Protein 7A3H (pdb70)

Structure (mmCIF, N/CA/C/O backbone):
data_7A3H
#
_entry.id   7A3H
#
_cell.length_a   54.710
_cell.length_b   69.570
_cell.length_c   77.040
_cell.angle_alpha   90.00
_cell.angle_beta   90.00
_cell.angle_gamma   90.00
#
_symmetry.space_group_name_H-M   'P 21 21 21'
#
loop_
_entity.id
_entity.type
_entity.pdbx_description
1 polymer ENDOGLUCANASE
2 non-polymer GLYCEROL
3 non-polymer ETHANOL
4 water water
#
loop_
_atom_site.group_PDB
_atom_site.id
_atom_site.type_symbol
_atom_site.label_atom_id
_atom_site.label_alt_id
_atom_site.label_comp_id
_atom_site.label_asym_id
_atom_site.label_entity_id
_atom_site.label_seq_id
_atom_site.pdbx_PDB_ins_code
_atom_site.Cartn_x
_atom_site.Cartn_y
_atom_site.Cartn_z
_atom_site.occupancy
_atom_site.B_iso_or_equiv
_atom_site.auth_seq_id
_atom_site.auth_comp_id
_atom_site.auth_asym_id
_atom_site.auth_atom_id
_atom_site.pdbx_PDB_model_num
ATOM 1 N N . SER A 1 4 ? 72.520 44.076 7.442 1.00 24.03 4 SER A N 1
ATOM 2 C CA . SER A 1 4 ? 73.585 43.117 7.387 1.00 18.10 4 SER A CA 1
ATOM 3 C C . SER A 1 4 ? 73.470 41.889 8.264 1.00 14.96 4 SER A C 1
ATOM 4 O O . SER A 1 4 ? 73.633 40.792 7.739 1.00 15.91 4 SER A O 1
ATOM 7 N N . VAL A 1 5 ? 73.066 42.023 9.523 1.00 13.89 5 VAL A N 1
ATOM 8 C CA . VAL A 1 5 ? 72.991 40.864 10.412 1.00 13.37 5 VAL A CA 1
ATOM 9 C C . VAL A 1 5 ? 71.999 39.825 9.947 1.00 11.41 5 VAL A C 1
ATOM 10 O O . VAL A 1 5 ? 72.319 38.634 9.818 1.00 12.00 5 VAL A O 1
ATOM 14 N N . VAL A 1 6 ? 70.766 40.244 9.693 1.00 11.08 6 VAL A N 1
ATOM 15 C CA . VAL A 1 6 ? 69.716 39.319 9.284 1.00 10.29 6 VAL A CA 1
ATOM 16 C C . VAL A 1 6 ? 69.947 38.819 7.871 1.00 10.25 6 VAL A C 1
ATOM 17 O O . VAL A 1 6 ? 69.661 37.650 7.583 1.00 11.37 6 VAL A O 1
ATOM 21 N N . GLU A 1 7 ? 70.503 39.622 6.974 1.00 11.18 7 GLU A N 1
ATOM 22 C CA . GLU A 1 7 ? 70.824 39.098 5.654 1.00 12.19 7 GLU A CA 1
ATOM 23 C C . GLU A 1 7 ? 71.869 38.004 5.774 1.00 11.88 7 GLU A C 1
ATOM 24 O O . GLU A 1 7 ? 71.786 36.976 5.055 1.00 13.15 7 GLU A O 1
ATOM 33 N N . GLU A 1 8 ? 72.882 38.184 6.621 1.00 11.91 8 GLU A N 1
ATOM 34 C CA . GLU A 1 8 ? 73.949 37.207 6.765 1.00 13.03 8 GLU A CA 1
ATOM 35 C C . GLU A 1 8 ? 73.491 35.934 7.457 1.00 12.41 8 GLU A C 1
ATOM 36 O O . GLU A 1 8 ? 73.789 34.830 6.989 1.00 15.41 8 GLU A O 1
ATOM 46 N N . HIS A 1 9 ? 72.810 36.062 8.590 1.00 11.67 9 HIS A N 1
ATOM 47 C CA . HIS A 1 9 ? 72.454 34.891 9.393 1.00 11.82 9 HIS A CA 1
ATOM 48 C C . HIS A 1 9 ? 71.130 34.290 9.018 1.00 11.53 9 HIS A C 1
ATOM 49 O O . HIS A 1 9 ? 70.916 33.074 9.179 1.00 12.54 9 HIS A O 1
ATOM 56 N N . GLY A 1 10 ? 70.208 35.135 8.568 1.00 11.41 10 GLY A N 1
ATOM 57 C CA . GLY A 1 10 ? 68.934 34.687 8.064 1.00 12.44 10 GLY A CA 1
ATOM 58 C C . GLY A 1 10 ? 68.088 33.931 9.086 1.00 11.17 10 GLY A C 1
ATOM 59 O O . GLY A 1 10 ? 67.886 34.383 10.230 1.00 11.42 10 GLY A O 1
ATOM 60 N N . GLN A 1 11 ? 67.564 32.819 8.645 1.00 11.13 11 GLN A N 1
ATOM 61 C CA . GLN A 1 11 ? 66.673 32.009 9.441 1.00 10.66 11 GLN A CA 1
ATOM 62 C C . GLN A 1 11 ? 67.361 31.370 10.609 1.00 11.04 11 GLN A C 1
ATOM 63 O O . GLN A 1 11 ? 68.302 30.562 10.430 1.00 13.82 11 GLN A O 1
ATOM 69 N N . LEU A 1 12 ? 66.960 31.706 11.815 1.00 9.86 12 LEU A N 1
ATOM 70 C CA . LEU A 1 12 ? 67.543 31.113 13.020 1.00 10.25 12 LEU A CA 1
ATOM 71 C C . LEU A 1 12 ? 66.808 29.824 13.349 1.00 10.71 12 LEU A C 1
ATOM 72 O O . LEU A 1 12 ? 65.590 29.698 13.048 1.00 13.53 12 LEU A O 1
ATOM 77 N N . SER A 1 13 ? 67.513 28.899 13.984 1.00 10.18 13 SER A N 1
ATOM 78 C CA . SER A 1 13 ? 66.893 27.664 14.446 1.00 10.33 13 SER A CA 1
ATOM 79 C C . SER A 1 13 ? 67.723 27.142 15.617 1.00 9.57 13 SER A C 1
ATOM 80 O O . SER A 1 13 ? 68.768 27.660 15.959 1.00 10.05 13 SER A O 1
ATOM 83 N N . ILE A 1 14 ? 67.172 26.084 16.245 1.00 9.97 14 ILE A N 1
ATOM 84 C CA . ILE A 1 14 ? 67.874 25.384 17.318 1.00 10.22 14 ILE A CA 1
ATOM 85 C C . ILE A 1 14 ? 68.422 24.075 16.805 1.00 10.80 14 ILE A C 1
ATOM 86 O O . ILE A 1 14 ? 67.665 23.267 16.221 1.00 12.04 14 ILE A O 1
ATOM 91 N N . SER A 1 15 ? 69.715 23.832 17.006 1.00 11.22 15 SER A N 1
ATOM 92 C CA . SER A 1 15 ? 70.368 22.583 16.640 1.00 12.20 15 SER A CA 1
ATOM 93 C C . SER A 1 15 ? 71.184 22.131 17.825 1.00 12.44 15 SER A C 1
ATOM 94 O O . SER A 1 15 ? 72.069 22.836 18.338 1.00 13.59 15 SER A O 1
ATOM 97 N N . ASN A 1 16 ? 70.852 20.910 18.326 1.00 14.16 16 ASN A N 1
ATOM 98 C CA . ASN A 1 16 ? 71.566 20.376 19.478 1.00 15.41 16 ASN A CA 1
ATOM 99 C C . ASN A 1 16 ? 71.619 21.324 20.636 1.00 13.85 16 ASN A C 1
ATOM 100 O O . ASN A 1 16 ? 72.636 21.501 21.309 1.00 15.39 16 ASN A O 1
ATOM 105 N N . GLY A 1 17 ? 70.502 22.021 20.899 1.00 12.44 17 GLY A N 1
ATOM 106 C CA . GLY A 1 17 ? 70.386 22.895 22.040 1.00 11.90 17 GLY A CA 1
ATOM 107 C C . GLY A 1 17 ? 71.017 24.267 21.873 1.00 10.86 17 GLY A C 1
ATOM 108 O O . GLY A 1 17 ? 71.120 24.992 22.860 1.00 12.15 17 GLY A O 1
ATOM 109 N N . GLU A 1 18 ? 71.484 24.587 20.658 1.00 10.76 18 GLU A N 1
ATOM 110 C CA . GLU A 1 18 ? 72.210 25.831 20.379 1.00 10.67 18 GLU A CA 1
ATOM 111 C C . GLU A 1 18 ? 71.446 26.650 19.350 1.00 10.17 18 GLU A C 1
ATOM 112 O O . GLU A 1 18 ? 70.936 26.121 18.352 1.00 10.69 18 GLU A O 1
ATOM 122 N N . LEU A 1 19 ? 71.471 27.956 19.526 1.00 9.97 19 LEU A N 1
ATOM 123 C CA . LEU A 1 19 ? 70.981 28.866 18.479 1.00 9.61 19 LEU A CA 1
ATOM 124 C C . LEU A 1 19 ? 71.994 28.893 17.350 1.00 9.90 19 LEU A C 1
ATOM 125 O O . LEU A 1 19 ? 73.180 29.207 17.567 1.00 10.69 19 LEU A O 1
ATOM 130 N N . VAL A 1 20 ? 71.516 28.625 16.135 1.00 9.86 20 VAL A N 1
ATOM 131 C CA . VAL A 1 20 ? 72.335 28.607 14.942 1.00 10.24 20 VAL A CA 1
ATOM 132 C C . VAL A 1 20 ? 71.640 29.405 13.837 1.00 10.22 20 VAL A C 1
ATOM 133 O O . VAL A 1 20 ? 70.428 29.638 13.835 1.00 10.39 20 VAL A O 1
ATOM 137 N N . ASN A 1 21 ? 72.454 29.812 12.865 1.00 10.31 21 ASN A N 1
ATOM 138 C CA . ASN A 1 21 ? 71.977 30.499 11.674 1.00 10.72 21 ASN A CA 1
ATOM 139 C C . ASN A 1 21 ? 71.561 29.507 10.589 1.00 10.75 21 ASN A C 1
ATOM 140 O O . ASN A 1 21 ? 71.603 28.291 10.777 1.00 11.72 21 ASN A O 1
ATOM 145 N N . GLU A 1 22 ? 71.206 30.024 9.427 1.00 11.11 22 GLU A N 1
ATOM 146 C CA . GLU A 1 22 ? 70.655 29.202 8.354 1.00 12.37 22 GLU A CA 1
ATOM 147 C C . GLU A 1 22 ? 71.704 28.319 7.703 1.00 12.54 22 GLU A C 1
ATOM 148 O O . GLU A 1 22 ? 71.323 27.413 6.933 1.00 14.23 22 GLU A O 1
ATOM 154 N N . ARG A 1 23 ? 72.966 28.549 7.976 1.00 13.24 23 ARG A N 1
ATOM 155 C CA . ARG A 1 23 ? 74.040 27.715 7.480 1.00 15.05 23 ARG A CA 1
ATOM 156 C C . ARG A 1 23 ? 74.506 26.805 8.596 1.00 15.97 23 ARG A C 1
ATOM 157 O O . ARG A 1 23 ? 75.536 26.094 8.438 1.00 19.05 23 ARG A O 1
ATOM 165 N N . GLY A 1 24 ? 73.791 26.740 9.740 1.00 15.22 24 GLY A N 1
ATOM 166 C CA . GLY A 1 24 ? 74.129 25.851 10.811 1.00 15.63 24 GLY A CA 1
ATOM 167 C C . GLY A 1 24 ? 75.230 26.319 11.720 1.00 15.83 24 GLY A C 1
ATOM 168 O O . GLY A 1 24 ? 75.640 25.519 12.620 1.00 17.98 24 GLY A O 1
ATOM 169 N N . GLU A 1 25 ? 75.644 27.553 11.647 1.00 15.00 25 GLU A N 1
ATOM 170 C CA . GLU A 1 25 ? 76.717 28.039 12.508 1.00 15.71 25 GLU A CA 1
ATOM 171 C C . GLU A 1 25 ? 76.153 28.658 13.777 1.00 14.15 25 GLU A C 1
ATOM 172 O O . GLU A 1 25 ? 75.118 29.352 13.700 1.00 13.12 25 GLU A O 1
ATOM 182 N N . GLN A 1 26 ? 76.811 28.483 14.908 1.00 14.61 26 GLN A N 1
ATOM 183 C CA . GLN A 1 26 ? 76.324 29.138 16.141 1.00 13.08 26 GLN A CA 1
ATOM 184 C C . GLN A 1 26 ? 76.292 30.636 15.946 1.00 13.14 26 GLN A C 1
ATOM 185 O O . GLN A 1 26 ? 77.234 31.230 15.379 1.00 15.79 26 GLN A O 1
ATOM 191 N N . VAL A 1 27 ? 75.295 31.281 16.511 1.00 11.80 27 VAL A N 1
ATOM 192 C CA . VAL A 1 27 ? 75.210 32.723 16.527 1.00 12.81 27 VAL A CA 1
ATOM 193 C C . VAL A 1 27 ? 74.765 33.168 17.925 1.00 11.65 27 VAL A C 1
ATOM 194 O O . VAL A 1 27 ? 74.041 32.442 18.604 1.00 14.24 27 VAL A O 1
ATOM 201 N N . GLN A 1 28 ? 75.252 34.310 18.327 1.00 11.21 28 GLN A N 1
ATOM 202 C CA . GLN A 1 28 ? 74.944 34.894 19.615 1.00 10.33 28 GLN A CA 1
ATOM 203 C C . GLN A 1 28 ? 74.372 36.294 19.383 1.00 10.32 28 GLN A C 1
ATOM 204 O O . GLN A 1 28 ? 75.021 37.151 18.775 1.00 12.73 28 GLN A O 1
ATOM 210 N N . LEU A 1 29 ? 73.174 36.516 19.888 1.00 9.29 29 LEU A N 1
ATOM 211 C CA . LEU A 1 29 ? 72.527 37.814 19.829 1.00 9.46 29 LEU A CA 1
ATOM 212 C C . LEU A 1 29 ? 72.801 38.557 21.120 1.00 9.07 29 LEU A C 1
ATOM 213 O O . LEU A 1 29 ? 72.773 37.962 22.195 1.00 9.79 29 LEU A O 1
ATOM 218 N N . LYS A 1 30 ? 73.070 39.871 21.001 1.00 9.37 30 LYS A N 1
ATOM 219 C CA . LYS A 1 30 ? 73.251 40.734 22.156 1.00 9.33 30 LYS A CA 1
ATOM 220 C C . LYS A 1 30 ? 72.563 42.057 21.864 1.00 9.03 30 LYS A C 1
ATOM 221 O O . LYS A 1 30 ? 72.809 42.676 20.814 1.00 9.88 30 LYS A O 1
ATOM 227 N N . GLY A 1 31 ? 71.730 42.502 22.773 1.00 9.03 31 GLY A N 1
ATOM 228 C CA . GLY A 1 31 ? 71.008 43.753 22.552 1.00 9.04 31 GLY A CA 1
ATOM 229 C C . GLY A 1 31 ? 70.333 44.282 23.795 1.00 8.99 31 GLY A C 1
ATOM 230 O O . GLY A 1 31 ? 70.707 43.932 24.918 1.00 9.15 31 GLY A O 1
ATOM 231 N N . MET A 1 32 ? 69.406 45.191 23.542 1.00 9.25 32 MET A N 1
ATOM 232 C CA . MET A 1 32 ? 68.682 45.884 24.595 1.00 8.77 32 MET A CA 1
ATOM 233 C C . MET A 1 32 ? 67.219 45.507 24.576 1.00 8.38 32 MET A C 1
ATOM 234 O O . MET A 1 32 ? 66.614 45.319 23.515 1.00 8.78 32 MET A O 1
ATOM 239 N N . SER A 1 33 ? 66.636 45.504 25.780 1.00 8.55 33 SER A N 1
ATOM 240 C CA . SER A 1 33 ? 65.200 45.527 25.973 1.00 8.36 33 SER A CA 1
ATOM 241 C C . SER A 1 33 ? 64.722 46.949 26.246 1.00 8.38 33 SER A C 1
ATOM 242 O O . SER A 1 33 ? 65.375 47.685 26.989 1.00 9.09 33 SER A O 1
ATOM 245 N N . SER A 1 34 ? 63.570 47.271 25.691 1.00 8.30 34 SER A N 1
ATOM 246 C CA . SER A 1 34 ? 62.838 48.425 26.184 1.00 8.60 34 SER A CA 1
ATOM 247 C C . SER A 1 34 ? 62.456 48.145 27.647 1.00 8.67 34 SER A C 1
ATOM 248 O O . SER A 1 34 ? 62.468 47.023 28.140 1.00 8.99 34 SER A O 1
ATOM 251 N N . HIS A 1 35 ? 62.074 49.238 28.351 1.00 9.29 35 HIS A N 1
ATOM 252 C CA . HIS A 1 35 ? 61.275 49.092 29.570 1.00 9.14 35 HIS A CA 1
ATOM 253 C C . HIS A 1 35 ? 59.834 48.945 29.130 1.00 9.14 35 HIS A C 1
ATOM 254 O O . HIS A 1 35 ? 59.543 48.671 27.952 1.00 9.74 35 HIS A O 1
ATOM 261 N N . GLY A 1 36 ? 58.861 49.092 30.016 1.00 9.52 36 GLY A N 1
ATOM 262 C CA . GLY A 1 36 ? 57.480 48.870 29.590 1.00 9.75 36 GLY A CA 1
ATOM 263 C C . GLY A 1 36 ? 57.055 49.889 28.545 1.00 9.81 36 GLY A C 1
ATOM 264 O O . GLY A 1 36 ? 57.203 51.096 28.706 1.00 10.73 36 GLY A O 1
ATOM 265 N N . LEU A 1 37 ? 56.460 49.394 27.457 1.00 10.21 37 LEU A N 1
ATOM 266 C CA . LEU A 1 37 ? 56.067 50.235 26.340 1.00 10.88 37 LEU A CA 1
ATOM 267 C C . LEU A 1 37 ? 54.972 51.202 26.728 1.00 11.69 37 LEU A C 1
ATOM 268 O O . LEU A 1 37 ? 54.801 52.225 26.020 1.00 13.16 37 LEU A O 1
ATOM 273 N N . GLN A 1 38 ? 54.227 50.937 27.794 1.00 11.59 38 GLN A N 1
ATOM 274 C CA . GLN A 1 38 ? 53.178 51.831 28.248 1.00 12.62 38 GLN A CA 1
ATOM 275 C C . GLN A 1 38 ? 53.757 53.012 28.997 1.00 12.95 38 GLN A C 1
ATOM 276 O O . GLN A 1 38 ? 52.983 53.994 29.272 1.00 15.52 38 GLN A O 1
ATOM 282 N N . TRP A 1 39 ? 54.993 52.982 29.426 1.00 11.87 39 TRP A N 1
ATOM 283 C CA . TRP A 1 39 ? 55.647 54.033 30.191 1.00 12.25 39 TRP A CA 1
ATOM 284 C C . TRP A 1 39 ? 56.749 54.740 29.435 1.00 11.62 39 TRP A C 1
ATOM 285 O O . TRP A 1 39 ? 56.931 55.956 29.617 1.00 13.60 39 TRP A O 1
ATOM 296 N N . TYR A 1 40 ? 57.575 54.008 28.687 1.00 10.99 40 TYR A N 1
ATOM 297 C CA . TYR A 1 40 ? 58.814 54.488 28.121 1.00 10.91 40 TYR A CA 1
ATOM 298 C C . TYR A 1 40 ? 58.899 54.160 26.631 1.00 10.64 40 TYR A C 1
ATOM 299 O O . TYR A 1 40 ? 59.995 53.934 26.075 1.00 11.17 40 TYR A O 1
ATOM 308 N N . GLY A 1 41 ? 57.749 54.193 25.962 1.00 11.07 41 GLY A N 1
ATOM 309 C CA . GLY A 1 41 ? 57.701 53.879 24.537 1.00 11.65 41 GLY A CA 1
ATOM 310 C C . GLY A 1 41 ? 58.386 54.896 23.634 1.00 11.13 41 GLY A C 1
ATOM 311 O O . GLY A 1 41 ? 58.721 54.585 22.494 1.00 11.27 41 GLY A O 1
ATOM 312 N N . GLN A 1 42 ? 58.620 56.115 24.168 1.00 11.01 42 GLN A N 1
ATOM 313 C CA . GLN A 1 42 ? 59.294 57.111 23.344 1.00 10.87 42 GLN A CA 1
ATOM 314 C C . GLN A 1 42 ? 60.716 56.724 22.979 1.00 10.49 42 GLN A C 1
ATOM 315 O O . GLN A 1 42 ? 61.262 57.238 22.001 1.00 11.24 42 GLN A O 1
ATOM 321 N N . PHE A 1 43 ? 61.344 55.807 23.747 1.00 9.88 43 PHE A N 1
ATOM 322 C CA . PHE A 1 43 ? 62.694 55.356 23.441 1.00 10.67 43 PHE A CA 1
ATOM 323 C C . PHE A 1 43 ? 62.723 54.261 22.385 1.00 10.01 43 PHE A C 1
ATOM 324 O O . PHE A 1 43 ? 63.819 53.812 22.026 1.00 11.50 43 PHE A O 1
ATOM 332 N N . VAL A 1 44 ? 61.573 53.837 21.892 1.00 9.95 44 VAL A N 1
ATOM 333 C CA . VAL A 1 44 ? 61.489 52.746 20.929 1.00 9.74 44 VAL A CA 1
ATOM 334 C C . VAL A 1 44 ? 61.031 53.331 19.592 1.00 9.32 44 VAL A C 1
ATOM 335 O O . VAL A 1 44 ? 59.867 53.668 19.396 1.00 10.99 44 VAL A O 1
ATOM 339 N N . ASN A 1 45 ? 61.987 53.495 18.678 1.00 9.27 45 ASN A N 1
ATOM 340 C CA . ASN A 1 45 ? 61.718 54.092 17.364 1.00 9.44 45 ASN A CA 1
ATOM 341 C C . ASN A 1 45 ? 62.867 53.737 16.450 1.00 9.04 45 ASN A C 1
ATOM 342 O O . ASN A 1 45 ? 63.948 53.335 16.913 1.00 9.63 45 ASN A O 1
ATOM 347 N N . TYR A 1 46 ? 62.659 53.905 15.140 1.00 9.27 46 TYR A N 1
ATOM 348 C CA . TYR A 1 46 ? 63.697 53.603 14.191 1.00 9.14 46 TYR A CA 1
ATOM 349 C C . TYR A 1 46 ? 65.005 54.317 14.510 1.00 8.94 46 TYR A C 1
ATOM 350 O O . TYR A 1 46 ? 66.084 53.704 14.436 1.00 9.50 46 TYR A O 1
ATOM 359 N N . GLU A 1 47 ? 64.956 55.617 14.824 1.00 9.53 47 GLU A N 1
ATOM 360 C CA . GLU A 1 47 ? 66.225 56.344 15.016 1.00 9.90 47 GLU A CA 1
ATOM 361 C C . GLU A 1 47 ? 66.994 55.854 16.232 1.00 9.98 47 GLU A C 1
ATOM 362 O O . GLU A 1 47 ? 68.232 55.695 16.149 1.00 10.48 47 GLU A O 1
ATOM 372 N N . SER A 1 48 ? 66.333 55.608 17.341 1.00 9.71 48 SER A N 1
ATOM 373 C CA . SER A 1 48 ? 67.064 55.124 18.517 1.00 9.53 48 SER A CA 1
ATOM 374 C C . SER A 1 48 ? 67.578 53.706 18.267 1.00 9.36 48 SER A C 1
ATOM 375 O O . SER A 1 48 ? 68.700 53.373 18.713 1.00 9.95 48 SER A O 1
ATOM 378 N N . MET A 1 49 ? 66.800 52.870 17.594 1.00 8.97 49 MET A N 1
ATOM 379 C CA . MET A 1 49 ? 67.243 51.504 17.295 1.00 9.08 49 MET A CA 1
ATOM 380 C C . MET A 1 49 ? 68.416 51.514 16.343 1.00 8.99 49 MET A C 1
ATOM 381 O O . MET A 1 49 ? 69.346 50.699 16.468 1.00 9.57 49 MET A O 1
ATOM 390 N N . LYS A 1 50 ? 68.397 52.450 15.370 1.00 9.33 50 LYS A N 1
ATOM 391 C CA . LYS A 1 50 ? 69.520 52.583 14.443 1.00 9.62 50 LYS A CA 1
ATOM 392 C C . LYS A 1 50 ? 70.793 53.017 15.179 1.00 9.93 50 LYS A C 1
ATOM 393 O O . LYS A 1 50 ? 71.886 52.509 14.913 1.00 10.54 50 LYS A O 1
ATOM 399 N N . TRP A 1 51 ? 70.644 53.953 16.130 1.00 9.83 51 TRP A N 1
ATOM 400 C CA . TRP A 1 51 ? 71.778 54.376 16.937 1.00 10.24 51 TRP A CA 1
ATOM 401 C C . TRP A 1 51 ? 72.306 53.216 17.755 1.00 9.86 51 TRP A C 1
ATOM 402 O O . TRP A 1 51 ? 73.529 52.994 17.852 1.00 10.60 51 TRP A O 1
ATOM 413 N N . LEU A 1 52 ? 71.419 52.428 18.392 1.00 9.45 52 LEU A N 1
ATOM 414 C CA . LEU A 1 52 ? 71.899 51.249 19.118 1.00 9.58 52 LEU A CA 1
ATOM 415 C C . LEU A 1 52 ? 72.624 50.289 18.178 1.00 9.34 52 LEU A C 1
ATOM 416 O O . LEU A 1 52 ? 73.657 49.708 18.554 1.00 10.05 52 LEU A O 1
ATOM 421 N N . ARG A 1 53 ? 72.090 50.062 16.985 1.00 9.55 53 ARG A N 1
ATOM 422 C CA . ARG A 1 53 ? 72.787 49.164 16.041 1.00 9.70 53 ARG A CA 1
ATOM 423 C C . ARG A 1 53 ? 74.161 49.685 15.684 1.00 10.37 53 ARG A C 1
ATOM 424 O O . ARG A 1 53 ? 75.156 48.943 15.701 1.00 11.75 53 ARG A O 1
ATOM 432 N N . ASP A 1 54 ? 74.228 50.965 15.324 1.00 10.74 54 ASP A N 1
ATOM 433 C CA . ASP A 1 54 ? 75.446 51.531 14.767 1.00 11.70 54 ASP A CA 1
ATOM 434 C C . ASP A 1 54 ? 76.485 51.916 15.809 1.00 11.52 54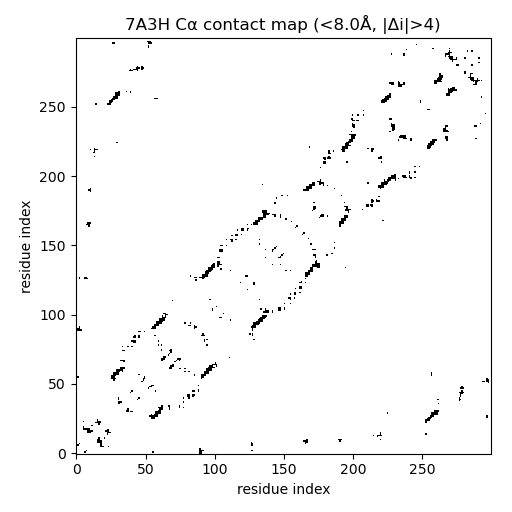 ASP A C 1
ATOM 435 O O . ASP A 1 54 ? 77.695 51.667 15.570 1.00 14.57 54 ASP A O 1
ATOM 440 N N . ASP A 1 55 ? 76.082 52.444 16.930 1.00 11.19 55 ASP A N 1
ATOM 441 C CA . ASP A 1 55 ? 77.012 52.901 17.964 1.00 11.35 55 ASP A CA 1
ATOM 442 C C . ASP A 1 55 ? 77.250 51.828 19.010 1.00 11.43 55 ASP A C 1
ATOM 443 O O . ASP A 1 55 ? 78.393 51.724 19.525 1.00 13.33 55 ASP A O 1
ATOM 448 N N . TRP A 1 56 ? 76.250 51.044 19.416 1.00 10.80 56 TRP A N 1
ATOM 449 C CA . TRP A 1 56 ? 76.460 50.008 20.411 1.00 10.96 56 TRP A CA 1
ATOM 450 C C . TRP A 1 56 ? 76.791 48.655 19.774 1.00 11.56 56 TRP A C 1
ATOM 451 O O . TRP A 1 56 ? 77.435 47.813 20.434 1.00 13.16 56 TRP A O 1
ATOM 462 N N . GLY A 1 57 ? 76.360 48.410 18.550 1.00 10.64 57 GLY A N 1
ATOM 463 C CA . GLY A 1 57 ? 76.549 47.106 17.914 1.00 11.08 57 GLY A CA 1
ATOM 464 C C . GLY A 1 57 ? 75.428 46.123 18.216 1.00 10.01 57 GLY A C 1
ATOM 465 O O . GLY A 1 57 ? 75.648 44.906 18.021 1.00 10.58 57 GLY A O 1
ATOM 466 N N . ILE A 1 58 ? 74.245 46.544 18.638 1.00 9.59 58 ILE A N 1
ATOM 467 C CA . ILE A 1 58 ? 73.201 45.572 18.924 1.00 9.39 58 ILE A CA 1
ATOM 468 C C . ILE A 1 58 ? 72.849 44.798 17.647 1.00 9.16 58 ILE A C 1
ATOM 469 O O . ILE A 1 58 ? 72.853 45.340 16.544 1.00 9.94 58 ILE A O 1
ATOM 474 N N . ASN A 1 59 ? 72.412 43.546 17.850 1.00 8.92 59 ASN A N 1
ATOM 475 C CA . ASN A 1 59 ? 71.878 42.731 16.752 1.00 9.12 59 ASN A CA 1
ATOM 476 C C . ASN A 1 59 ? 70.500 42.149 17.079 1.00 8.62 59 ASN A C 1
ATOM 477 O O . ASN A 1 59 ? 69.958 41.402 16.290 1.00 9.25 59 ASN A O 1
ATOM 482 N N . VAL A 1 60 ? 69.913 42.585 18.203 1.00 8.74 60 VAL A N 1
ATOM 483 C CA . VAL A 1 60 ? 68.571 42.202 18.587 1.00 8.64 60 VAL A CA 1
ATOM 484 C C . VAL A 1 60 ? 68.017 43.344 19.459 1.00 8.32 60 VAL A C 1
ATOM 485 O O . VAL A 1 60 ? 68.760 43.977 20.222 1.00 8.92 60 VAL A O 1
ATOM 489 N N . PHE A 1 61 ? 66.705 43.550 19.358 1.00 8.43 61 PHE A N 1
ATOM 490 C CA . PHE A 1 61 ? 65.994 44.496 20.210 1.00 8.19 61 PHE A CA 1
ATOM 491 C C . PHE A 1 61 ? 64.757 43.826 20.754 1.00 8.03 61 PHE A C 1
ATOM 492 O O . PHE A 1 61 ? 64.040 43.157 19.998 1.00 8.81 61 PHE A O 1
ATOM 500 N N . ARG A 1 62 ? 64.495 43.990 22.051 1.00 8.08 62 ARG A N 1
ATOM 501 C CA . ARG A 1 62 ? 63.347 43.369 22.702 1.00 7.92 62 ARG A CA 1
ATOM 502 C C . ARG A 1 62 ? 62.299 44.417 23.074 1.00 7.82 62 ARG A C 1
ATOM 503 O O . ARG A 1 62 ? 62.588 45.386 23.769 1.00 8.61 62 ARG A O 1
ATOM 511 N N . ALA A 1 63 ? 61.084 44.199 22.573 1.00 8.17 63 ALA A N 1
ATOM 512 C CA . ALA A 1 63 ? 59.932 45.079 22.819 1.00 8.60 63 ALA A CA 1
ATOM 513 C C . ALA A 1 63 ? 59.116 44.508 23.954 1.00 8.47 63 ALA A C 1
ATOM 514 O O . ALA A 1 63 ? 58.398 43.514 23.782 1.00 8.92 63 ALA A O 1
ATOM 516 N N . ALA A 1 64 ? 59.246 45.135 25.136 1.00 8.76 64 ALA A N 1
ATOM 517 C CA . ALA A 1 64 ? 58.631 44.604 26.391 1.00 8.71 64 ALA A CA 1
ATOM 518 C C . ALA A 1 64 ? 57.214 45.156 26.556 1.00 8.76 64 ALA A C 1
ATOM 519 O O . ALA A 1 64 ? 56.988 46.240 27.119 1.00 9.79 64 ALA A O 1
ATOM 521 N N . MET A 1 65 ? 56.248 44.404 26.018 1.00 8.71 65 MET A N 1
ATOM 522 C CA . MET A 1 65 ? 54.844 44.817 26.063 1.00 8.99 65 MET A CA 1
ATOM 523 C C . MET A 1 65 ? 54.217 44.236 27.317 1.00 9.22 65 MET A C 1
ATOM 524 O O . MET A 1 65 ? 53.696 43.119 27.327 1.00 9.06 65 MET A O 1
ATOM 529 N N . TYR A 1 66 ? 54.265 44.981 28.429 1.00 9.55 66 TYR A N 1
ATOM 530 C CA . TYR A 1 66 ? 53.537 44.576 29.616 1.00 9.74 66 TYR A CA 1
ATOM 531 C C . TYR A 1 66 ? 52.105 44.282 29.226 1.00 9.98 66 TYR A C 1
ATOM 532 O O . TYR A 1 66 ? 51.477 45.015 28.443 1.00 10.46 66 TYR A O 1
ATOM 541 N N . THR A 1 67 ? 51.542 43.263 29.857 1.00 9.82 67 THR A N 1
ATOM 542 C CA . THR A 1 67 ? 50.148 42.914 29.783 1.00 10.40 67 THR A CA 1
ATOM 543 C C . THR A 1 67 ? 49.345 43.654 30.845 1.00 10.97 67 THR A C 1
ATOM 544 O O . THR A 1 67 ? 48.345 44.276 30.494 1.00 12.55 67 THR A O 1
ATOM 548 N N . SER A 1 68 ? 49.785 43.595 32.091 1.00 11.68 68 SER A N 1
ATOM 549 C CA . SER A 1 68 ? 49.136 44.311 33.175 1.00 12.55 68 SER A CA 1
ATOM 550 C C . SER A 1 68 ? 49.930 45.604 33.436 1.00 12.13 68 SER A C 1
ATOM 551 O O . SER A 1 68 ? 50.634 46.105 32.573 1.00 12.47 68 SER A O 1
ATOM 554 N N . SER A 1 69 ? 49.736 46.191 34.614 1.00 13.70 69 SER A N 1
ATOM 555 C CA . SER A 1 69 ? 50.456 47.426 34.978 1.00 13.53 69 SER A CA 1
ATOM 556 C C . SER A 1 69 ? 50.188 48.554 33.983 1.00 13.11 69 SER A C 1
ATOM 557 O O . SER A 1 69 ? 51.086 49.321 33.659 1.00 14.17 69 SER A O 1
ATOM 560 N N . GLY A 1 70 ? 48.981 48.640 33.463 1.00 14.08 70 GLY A N 1
ATOM 561 C CA . GLY A 1 70 ? 48.632 49.671 32.495 1.00 15.58 70 GLY A CA 1
ATOM 562 C C . GLY A 1 70 ? 49.011 49.351 31.064 1.00 14.31 70 GLY A C 1
ATOM 563 O O . GLY A 1 70 ? 48.926 50.202 30.173 1.00 14.57 70 GLY A O 1
ATOM 564 N N . GLY A 1 71 ? 49.467 48.110 30.857 1.00 13.13 71 GLY A N 1
ATOM 565 C CA . GLY A 1 71 ? 49.852 47.607 29.540 1.00 12.49 71 GLY A CA 1
ATOM 566 C C . GLY A 1 71 ? 48.706 47.159 28.672 1.00 12.05 71 GLY A C 1
ATOM 567 O O . GLY A 1 71 ? 47.580 47.719 28.741 1.00 12.91 71 GLY A O 1
ATOM 568 N N . TYR A 1 72 ? 48.942 46.165 27.833 1.00 11.37 72 TYR A N 1
ATOM 569 C CA . TYR A 1 72 ? 48.079 45.779 26.767 1.00 11.09 72 TYR A CA 1
ATOM 570 C C . TYR A 1 72 ? 46.666 45.437 27.187 1.00 11.69 72 TYR A C 1
ATOM 571 O O . TYR A 1 72 ? 45.705 45.738 26.444 1.00 12.59 72 TYR A O 1
ATOM 580 N N . ILE A 1 73 ? 46.470 44.718 28.299 1.00 11.91 73 ILE A N 1
ATOM 581 C CA . ILE A 1 73 ? 45.101 44.354 28.688 1.00 13.58 73 ILE A CA 1
ATOM 582 C C . ILE A 1 73 ? 44.277 45.611 29.030 1.00 15.59 73 ILE A C 1
ATOM 583 O O . ILE A 1 73 ? 43.095 45.649 28.621 1.00 17.93 73 ILE A O 1
ATOM 588 N N . ASP A 1 74 ? 44.870 46.595 29.649 1.00 16.22 74 ASP A N 1
ATOM 589 C CA . ASP A 1 74 ? 44.182 47.826 30.007 1.00 17.71 74 ASP A CA 1
ATOM 590 C C . ASP A 1 74 ? 44.068 48.751 28.848 1.00 16.69 74 ASP A C 1
ATOM 591 O O . ASP A 1 74 ? 43.075 49.518 28.783 1.00 20.42 74 ASP A O 1
ATOM 596 N N . ASP A 1 75 ? 45.061 48.797 27.966 1.00 15.14 75 ASP A N 1
ATOM 597 C CA . ASP A 1 75 ? 45.070 49.733 26.847 1.00 14.94 75 ASP A CA 1
ATOM 598 C C . ASP A 1 75 ? 45.862 49.027 25.761 1.00 14.33 75 ASP A C 1
ATOM 599 O O . ASP A 1 75 ? 47.096 49.045 25.726 1.00 14.26 75 ASP A O 1
ATOM 604 N N . PRO A 1 76 ? 45.146 48.434 24.817 1.00 14.56 76 PRO A N 1
ATOM 605 C CA . PRO A 1 76 ? 45.786 47.612 23.800 1.00 15.76 76 PRO A CA 1
ATOM 606 C C . PRO A 1 76 ? 46.519 48.377 22.742 1.00 15.37 76 PRO A C 1
ATOM 607 O O . PRO A 1 76 ? 47.192 47.762 21.880 1.00 15.57 76 PRO A O 1
ATOM 611 N N . SER A 1 77 ? 46.434 49.735 22.772 1.00 16.09 77 SER A N 1
ATOM 612 C CA . SER A 1 77 ? 47.130 50.531 21.777 1.00 17.55 77 SER A CA 1
ATOM 613 C C . SER A 1 77 ? 48.626 50.292 21.763 1.00 15.96 77 SER A C 1
ATOM 614 O O . SER A 1 77 ? 49.282 50.497 20.730 1.00 16.27 77 SER A O 1
ATOM 617 N N . VAL A 1 78 ? 49.180 49.797 22.867 1.00 14.76 78 VAL A N 1
ATOM 618 C CA . VAL A 1 78 ? 50.590 49.524 22.916 1.00 14.26 78 VAL A CA 1
ATOM 619 C C . VAL A 1 78 ? 51.048 48.458 21.916 1.00 12.25 78 VAL A C 1
ATOM 620 O O . VAL A 1 78 ? 52.228 48.395 21.539 1.00 12.77 78 VAL A O 1
ATOM 624 N N . LYS A 1 79 ? 50.127 47.606 21.425 1.00 11.01 79 LYS A N 1
ATOM 625 C CA . LYS A 1 79 ? 50.526 46.670 20.376 1.00 10.48 79 LYS A CA 1
ATOM 626 C C . LYS A 1 79 ? 51.073 47.384 19.142 1.00 10.15 79 LYS A C 1
ATOM 627 O O . LYS A 1 79 ? 51.898 46.823 18.414 1.00 10.35 79 LYS A O 1
ATOM 633 N N . GLU A 1 80 ? 50.584 48.617 18.879 1.00 10.32 80 GLU A N 1
ATOM 634 C CA . GLU A 1 80 ? 51.094 49.328 17.698 1.00 10.52 80 GLU A CA 1
ATOM 635 C C . GLU A 1 80 ? 52.521 49.761 17.873 1.00 9.55 80 GLU A C 1
ATOM 636 O O . GLU A 1 80 ? 53.266 49.884 16.882 1.00 9.78 80 GLU A O 1
ATOM 642 N N . LYS A 1 81 ? 52.971 49.988 19.127 1.00 10.32 81 LYS A N 1
ATOM 643 C CA . LYS A 1 81 ? 54.376 50.273 19.373 1.00 9.86 81 LYS A CA 1
ATOM 644 C C . LYS A 1 81 ? 55.215 49.030 19.152 1.00 9.24 81 LYS A C 1
ATOM 645 O O . LYS A 1 81 ? 56.339 49.123 18.645 1.00 10.01 81 LYS A O 1
ATOM 651 N N . VAL A 1 82 ? 54.701 47.837 19.505 1.00 9.30 82 VAL A N 1
ATOM 652 C CA . VAL A 1 82 ? 55.414 46.596 19.159 1.00 9.18 82 VAL A CA 1
ATOM 653 C C . VAL A 1 82 ? 55.593 46.531 17.638 1.00 8.79 82 VAL A C 1
ATOM 654 O O . VAL A 1 82 ? 56.661 46.211 17.140 1.00 8.94 82 VAL A O 1
ATOM 658 N N . LYS A 1 83 ? 54.521 46.802 16.888 1.00 9.14 83 LYS A N 1
ATOM 659 C CA . LYS A 1 83 ? 54.606 46.773 15.415 1.00 8.90 83 LYS A CA 1
ATOM 660 C C . LYS A 1 83 ? 55.680 47.753 14.935 1.00 8.78 83 LYS A C 1
ATOM 661 O O . LYS A 1 83 ? 56.460 47.438 14.027 1.00 9.11 83 LYS A O 1
ATOM 667 N N . GLU A 1 84 ? 55.692 48.977 15.501 1.00 8.86 84 GLU A N 1
ATOM 668 C CA . GLU A 1 84 ? 56.725 49.936 15.110 1.00 8.92 84 GLU A CA 1
ATOM 669 C C . GLU A 1 84 ? 58.128 49.368 15.322 1.00 8.43 84 GLU A C 1
ATOM 670 O O . GLU A 1 84 ? 59.035 49.516 14.486 1.00 8.93 84 GLU A O 1
ATOM 676 N N . ALA A 1 85 ? 58.350 48.721 16.478 1.00 8.46 85 ALA A N 1
ATOM 677 C CA . ALA A 1 85 ? 59.644 48.137 16.780 1.00 8.70 85 ALA A CA 1
ATOM 678 C C . ALA A 1 85 ? 59.996 47.018 15.823 1.00 8.23 85 ALA A C 1
ATOM 679 O O . ALA A 1 85 ? 61.149 46.926 15.361 1.00 8.63 85 ALA A O 1
ATOM 681 N N . VAL A 1 86 ? 59.054 46.146 15.505 1.00 8.50 86 VAL A N 1
ATOM 682 C CA . VAL A 1 86 ? 59.318 45.045 14.577 1.00 8.51 86 VAL A CA 1
ATOM 683 C C . VAL A 1 86 ? 59.692 45.590 13.200 1.00 8.41 86 VAL A C 1
ATOM 684 O O . VAL A 1 86 ? 60.624 45.139 12.562 1.00 9.10 86 VAL A O 1
ATOM 688 N N . GLU A 1 87 ? 58.910 46.570 12.750 1.00 8.98 87 GLU A N 1
ATOM 689 C CA . GLU A 1 87 ? 59.180 47.171 11.434 1.00 9.16 87 GLU A CA 1
ATOM 690 C C . GLU A 1 87 ? 60.514 47.859 11.387 1.00 8.81 87 GLU A C 1
ATOM 691 O O . GLU A 1 87 ? 61.267 47.755 10.384 1.00 9.43 87 GLU A O 1
ATOM 697 N N . ALA A 1 88 ? 60.906 48.538 12.477 1.00 8.71 88 ALA A N 1
ATOM 698 C CA . ALA A 1 88 ? 62.243 49.128 12.558 1.00 8.88 88 ALA A CA 1
ATOM 699 C C . ALA A 1 88 ? 63.325 48.063 12.486 1.00 8.41 88 ALA A C 1
ATOM 700 O O . ALA A 1 88 ? 64.325 48.238 11.781 1.00 9.10 88 ALA A O 1
ATOM 702 N N . ALA A 1 89 ? 63.146 46.952 13.197 1.00 8.39 89 ALA A N 1
ATOM 703 C CA . ALA A 1 89 ? 64.146 45.883 13.167 1.00 8.51 89 ALA A CA 1
ATOM 704 C C . ALA A 1 89 ? 64.270 45.315 11.762 1.00 8.58 89 ALA A C 1
ATOM 705 O O . ALA A 1 89 ? 65.376 45.022 11.283 1.00 9.08 89 ALA A O 1
ATOM 707 N N . ILE A 1 90 ? 63.152 45.147 11.067 1.00 8.97 90 ILE A N 1
ATOM 708 C CA . ILE A 1 90 ? 63.178 44.679 9.673 1.00 9.23 90 ILE A CA 1
ATOM 709 C C . ILE A 1 90 ? 63.970 45.674 8.825 1.00 9.49 90 ILE A C 1
ATOM 710 O O . ILE A 1 90 ? 64.852 45.298 8.027 1.00 9.85 90 ILE A O 1
ATOM 715 N N . ASP A 1 91 ? 63.667 46.963 8.950 1.00 9.28 91 ASP A N 1
ATOM 716 C CA . ASP A 1 91 ? 64.361 47.984 8.156 1.00 9.66 91 ASP A CA 1
ATOM 717 C C . ASP A 1 91 ? 65.832 48.091 8.491 1.00 10.10 91 ASP A C 1
ATOM 718 O O . ASP A 1 91 ? 66.629 48.403 7.597 1.00 13.16 91 ASP A O 1
ATOM 723 N N . LEU A 1 92 ? 66.218 47.789 9.730 1.00 9.30 92 LEU A N 1
ATOM 724 C CA . LEU A 1 92 ? 67.590 47.872 10.188 1.00 9.57 92 LEU A CA 1
ATOM 725 C C . LEU A 1 92 ? 68.353 46.558 10.031 1.00 9.40 92 LEU A C 1
ATOM 726 O O . LEU A 1 92 ? 69.537 46.490 10.351 1.00 10.42 92 LEU A O 1
ATOM 731 N N . ASP A 1 93 ? 67.652 45.499 9.632 1.00 9.46 93 ASP A N 1
ATOM 732 C CA . ASP A 1 93 ? 68.265 44.194 9.427 1.00 9.74 93 ASP A CA 1
ATOM 733 C C . ASP A 1 93 ? 68.814 43.617 10.740 1.00 9.70 93 ASP A C 1
ATOM 734 O O . ASP A 1 93 ? 69.881 42.993 10.720 1.00 11.35 93 ASP A O 1
ATOM 739 N N . ILE A 1 94 ? 68.049 43.748 11.817 1.00 8.77 94 ILE A N 1
ATOM 740 C CA . ILE A 1 94 ? 68.378 43.119 13.094 1.00 9.14 94 ILE A CA 1
ATOM 741 C C . ILE A 1 94 ? 67.205 42.257 13.542 1.00 8.30 94 ILE A C 1
ATOM 742 O O . ILE A 1 94 ? 66.089 42.351 13.023 1.00 8.74 94 ILE A O 1
ATOM 747 N N . TYR A 1 95 ? 67.458 41.394 14.539 1.00 8.41 95 TYR A N 1
ATOM 748 C CA . TYR A 1 95 ? 66.401 40.569 15.097 1.00 8.25 95 TYR A CA 1
ATOM 749 C C . TYR A 1 95 ? 65.576 41.358 16.105 1.00 8.04 95 TYR A C 1
ATOM 750 O O . TYR A 1 95 ? 66.025 42.371 16.663 1.00 8.51 95 TYR A O 1
ATOM 759 N N . VAL A 1 96 ? 64.366 40.850 16.388 1.00 8.19 96 VAL A N 1
ATOM 760 C CA . VAL A 1 96 ? 63.440 41.526 17.293 1.00 8.04 96 VAL A CA 1
ATOM 761 C C . VAL A 1 96 ? 62.691 40.506 18.097 1.00 7.85 96 VAL A C 1
ATOM 762 O O . VAL A 1 96 ? 62.173 39.525 17.546 1.00 8.73 96 VAL A O 1
ATOM 766 N N . ILE A 1 97 ? 62.602 40.752 19.403 1.00 7.58 97 ILE A N 1
ATOM 767 C CA . ILE A 1 97 ? 61.817 39.902 20.308 1.00 7.73 97 ILE A CA 1
ATOM 768 C C . ILE A 1 97 ? 60.489 40.612 20.645 1.00 7.79 97 ILE A C 1
ATOM 769 O O . ILE A 1 97 ? 60.500 41.735 21.150 1.00 8.52 97 ILE A O 1
ATOM 774 N N . ILE A 1 98 ? 59.395 39.917 20.368 1.00 7.81 98 ILE A N 1
ATOM 775 C CA . ILE A 1 98 ? 58.051 40.356 20.739 1.00 7.97 98 ILE A CA 1
ATOM 776 C C . ILE A 1 98 ? 57.734 39.735 22.110 1.00 7.78 98 ILE A C 1
ATOM 777 O O . ILE A 1 98 ? 57.510 38.528 22.169 1.00 8.41 98 ILE A O 1
ATOM 782 N N . ASP A 1 99 ? 57.768 40.533 23.158 1.00 8.01 99 ASP A N 1
ATOM 783 C CA . ASP A 1 99 ? 57.671 40.020 24.541 1.00 8.19 99 ASP A CA 1
ATOM 784 C C . ASP A 1 99 ? 56.326 40.342 25.153 1.00 8.07 99 ASP A C 1
ATOM 785 O O . ASP A 1 99 ? 55.966 41.509 25.421 1.00 8.56 99 ASP A O 1
ATOM 790 N N . TRP A 1 100 ? 55.527 39.280 25.358 1.00 7.95 100 TRP A N 1
ATOM 791 C CA . TRP A 1 100 ? 54.268 39.299 26.100 1.00 8.04 100 TRP A CA 1
ATOM 792 C C . TRP A 1 100 ? 54.692 39.318 27.599 1.00 8.27 100 TRP A C 1
ATOM 793 O O . TRP A 1 100 ? 55.000 38.296 28.210 1.00 8.45 100 TRP A O 1
ATOM 804 N N . HIS A 1 101 ? 54.731 40.550 28.125 1.00 8.23 101 HIS A N 1
ATOM 805 C CA . HIS A 1 101 ? 55.501 40.807 29.329 1.00 8.51 101 HIS A CA 1
ATOM 806 C C . HIS A 1 101 ? 54.656 40.703 30.579 1.00 8.68 101 HIS A C 1
ATOM 807 O O . HIS A 1 101 ? 54.290 41.687 31.237 1.00 9.45 101 HIS A O 1
ATOM 814 N N . ILE A 1 102 ? 54.359 39.442 30.950 1.00 8.94 102 ILE A N 1
ATOM 815 C CA . ILE A 1 102 ? 53.648 39.147 32.181 1.00 9.00 102 ILE A CA 1
ATOM 816 C C . ILE A 1 102 ? 54.589 39.401 33.366 1.00 9.19 102 ILE A C 1
ATOM 817 O O . ILE A 1 102 ? 55.806 39.212 33.266 1.00 9.57 102 ILE A O 1
ATOM 822 N N . LEU A 1 103 ? 53.980 39.779 34.501 1.00 9.74 103 LEU A N 1
ATOM 823 C CA . LEU A 1 103 ? 54.765 40.011 35.720 1.00 10.01 103 LEU A CA 1
ATOM 824 C C . LEU A 1 103 ? 53.837 39.920 36.905 1.00 10.43 103 LEU A C 1
ATOM 825 O O . LEU A 1 103 ? 53.724 38.878 37.577 1.00 11.36 103 LEU A O 1
ATOM 830 N N . SER A 1 104 ? 53.078 41.001 37.193 1.00 11.01 104 SER A N 1
ATOM 831 C CA . SER A 1 104 ? 52.128 40.959 38.311 1.00 12.19 104 SER A CA 1
ATOM 832 C C . SER A 1 104 ? 51.016 39.964 38.054 1.00 11.65 104 SER A C 1
ATOM 833 O O . SER A 1 104 ? 50.470 39.334 38.987 1.00 12.90 104 SER A O 1
ATOM 838 N N . ASP A 1 105 ? 50.640 39.801 36.785 1.00 11.57 105 ASP A N 1
ATOM 839 C CA . ASP A 1 105 ? 49.765 38.752 36.301 1.00 11.10 105 ASP A CA 1
ATOM 840 C C . ASP A 1 105 ? 50.655 37.512 36.147 1.00 10.80 105 ASP A C 1
ATOM 841 O O . ASP A 1 105 ? 51.165 37.177 35.079 1.00 11.09 105 ASP A O 1
ATOM 846 N N . ASN A 1 106 ? 50.878 36.875 37.313 1.00 10.93 106 ASN A N 1
ATOM 847 C CA . ASN A 1 106 ? 52.046 36.009 37.499 1.00 10.61 106 ASN A CA 1
ATOM 848 C C . ASN A 1 106 ? 51.902 34.628 36.880 1.00 10.06 106 ASN A C 1
ATOM 849 O O . ASN A 1 106 ? 52.898 33.927 36.696 1.00 10.97 106 ASN A O 1
ATOM 854 N N . ASP A 1 107 ? 50.669 34.247 36.576 1.00 10.60 107 ASP A N 1
ATOM 855 C CA . ASP A 1 107 ? 50.371 32.986 35.893 1.00 10.69 107 ASP A CA 1
ATOM 856 C C . ASP A 1 107 ? 50.064 33.336 34.445 1.00 10.07 107 ASP A C 1
ATOM 857 O O . ASP A 1 107 ? 49.156 34.146 34.199 1.00 10.39 107 ASP A O 1
ATOM 862 N N . PRO A 1 108 ? 50.792 32.795 33.466 1.00 9.85 108 PRO A N 1
ATOM 863 C CA . PRO A 1 108 ? 50.496 33.141 32.059 1.00 9.76 108 PRO A CA 1
ATOM 864 C C . PRO A 1 108 ? 49.106 32.740 31.638 1.00 9.81 108 PRO A C 1
ATOM 865 O O . PRO A 1 108 ? 48.573 33.244 30.641 1.00 9.99 108 PRO A O 1
ATOM 869 N N . ASN A 1 109 ? 48.460 31.815 32.371 1.00 10.25 109 ASN A N 1
ATOM 870 C CA . ASN A 1 109 ? 47.123 31.440 32.012 1.00 10.58 109 ASN A CA 1
ATOM 871 C C . ASN A 1 109 ? 46.075 32.527 32.257 1.00 10.90 109 ASN A C 1
ATOM 872 O O . ASN A 1 109 ? 45.012 32.478 31.650 1.00 12.27 109 ASN A O 1
ATOM 877 N N . ILE A 1 110 ? 46.385 33.554 33.060 1.00 11.06 110 ILE A N 1
ATOM 878 C CA . ILE A 1 110 ? 45.381 34.557 33.379 1.00 11.84 110 ILE A CA 1
ATOM 879 C C . ILE A 1 110 ? 44.885 35.212 32.111 1.00 11.64 110 ILE A C 1
ATOM 880 O O . ILE A 1 110 ? 43.647 35.387 31.917 1.00 13.47 110 ILE A O 1
ATOM 885 N N . TYR A 1 111 ? 45.795 35.607 31.206 1.00 10.70 111 TYR A N 1
ATOM 886 C CA . TYR A 1 111 ? 45.408 36.287 29.981 1.00 11.09 111 TYR A CA 1
ATOM 887 C C . TYR A 1 111 ? 45.712 35.434 28.751 1.00 10.54 111 TYR A C 1
ATOM 888 O O . TYR A 1 111 ? 46.036 35.930 27.656 1.00 10.75 111 TYR A O 1
ATOM 897 N N . LYS A 1 112 ? 45.563 34.108 28.868 1.00 10.86 112 LYS A N 1
ATOM 898 C CA . LYS A 1 112 ? 45.915 33.224 27.760 1.00 11.06 112 LYS A CA 1
ATOM 899 C C . LYS A 1 112 ? 45.058 33.452 26.536 1.00 10.29 112 LYS A C 1
ATOM 900 O O . LYS A 1 112 ? 45.561 33.322 25.417 1.00 10.69 112 LYS A O 1
ATOM 906 N N . GLU A 1 113 ? 43.763 33.773 26.682 1.00 10.97 113 GLU A N 1
ATOM 907 C CA . GLU A 1 113 ? 42.928 33.990 25.498 1.00 11.14 113 GLU A CA 1
ATOM 908 C C . GLU A 1 113 ? 43.455 35.194 24.715 1.00 10.72 113 GLU A C 1
ATOM 909 O O . GLU A 1 113 ? 43.534 35.191 23.477 1.00 11.33 113 GLU A O 1
ATOM 915 N N . GLU A 1 114 ? 43.759 36.266 25.452 1.00 10.52 114 GLU A N 1
ATOM 916 C CA . GLU A 1 114 ? 44.300 37.473 24.840 1.00 10.26 114 GLU A CA 1
ATOM 917 C C . GLU A 1 114 ? 45.652 37.210 24.211 1.00 9.72 114 GLU A C 1
ATOM 918 O O . GLU A 1 114 ? 46.001 37.745 23.153 1.00 10.29 114 GLU A O 1
ATOM 924 N N . ALA A 1 115 ? 46.487 36.388 24.869 1.00 9.64 115 ALA A N 1
ATOM 925 C CA . ALA A 1 115 ? 47.802 36.043 24.345 1.00 9.15 115 ALA A CA 1
ATOM 926 C C . ALA A 1 115 ? 47.691 35.310 23.003 1.00 9.16 115 ALA A C 1
ATOM 927 O O . ALA A 1 115 ? 48.427 35.568 22.078 1.00 9.32 115 ALA A O 1
ATOM 929 N N . LYS A 1 116 ? 46.751 34.346 22.958 1.00 9.45 116 LYS A N 1
ATOM 930 C CA . LYS A 1 116 ? 46.557 33.601 21.722 1.00 9.55 116 LYS A CA 1
ATOM 931 C C . LYS A 1 116 ? 46.155 34.544 20.584 1.00 9.90 116 LYS A C 1
ATOM 932 O O . LYS A 1 116 ? 46.702 34.461 19.485 1.00 10.28 116 LYS A O 1
ATOM 938 N N . ASP A 1 117 ? 45.231 35.449 20.867 1.00 9.98 117 ASP A N 1
ATOM 939 C CA . ASP A 1 117 ? 44.799 36.378 19.808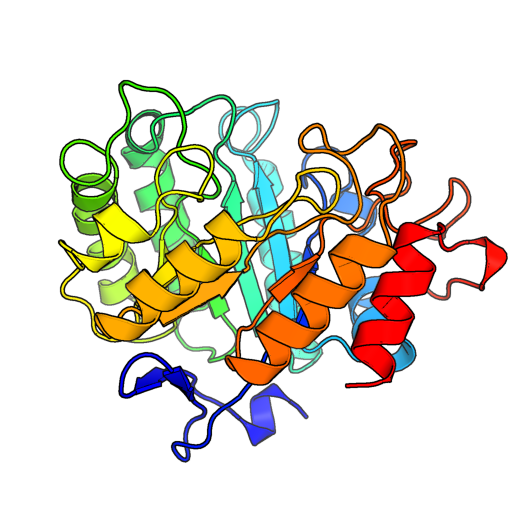 1.00 10.81 117 ASP A CA 1
ATOM 940 C C . ASP A 1 117 ? 45.927 37.299 19.398 1.00 10.24 117 ASP A C 1
ATOM 941 O O . ASP A 1 117 ? 46.116 37.568 18.202 1.00 10.49 117 ASP A O 1
ATOM 946 N N . PHE A 1 118 ? 46.695 37.798 20.349 1.00 9.52 118 PHE A N 1
ATOM 947 C CA . PHE A 1 118 ? 47.820 38.693 20.052 1.00 9.55 118 PHE A CA 1
ATOM 948 C C . PHE A 1 118 ? 48.877 37.992 19.219 1.00 9.08 118 PHE A C 1
ATOM 949 O O . PHE A 1 118 ? 49.366 38.529 18.207 1.00 9.50 118 PHE A O 1
ATOM 957 N N . PHE A 1 119 ? 49.272 36.765 19.630 1.00 8.92 119 PHE A N 1
ATOM 958 C CA . PHE A 1 119 ? 50.278 36.066 18.873 1.00 8.77 119 PHE A CA 1
ATOM 959 C C . PHE A 1 119 ? 49.767 35.574 17.532 1.00 8.85 119 PHE A C 1
ATOM 960 O O . PHE A 1 119 ? 50.582 35.475 16.602 1.00 9.36 119 PHE A O 1
ATOM 968 N N . ASP A 1 120 ? 48.475 35.292 17.383 1.00 9.41 120 ASP A N 1
ATOM 969 C CA . ASP A 1 120 ? 47.914 35.044 16.066 1.00 9.70 120 ASP A CA 1
ATOM 970 C C . ASP A 1 120 ? 48.140 36.253 15.162 1.00 9.73 120 ASP A C 1
ATOM 971 O O . ASP A 1 120 ? 48.638 36.133 14.047 1.00 10.24 120 ASP A O 1
ATOM 980 N N . GLU A 1 121 ? 47.793 37.442 15.663 1.00 9.91 121 GLU A N 1
ATOM 981 C CA . GLU A 1 121 ? 47.947 38.657 14.870 1.00 10.58 121 GLU A CA 1
ATOM 982 C C . GLU A 1 121 ? 49.392 38.892 14.504 1.00 9.78 121 GLU A C 1
ATOM 983 O O . GLU A 1 121 ? 49.744 39.200 13.339 1.00 10.62 121 GLU A O 1
ATOM 989 N N . MET A 1 122 ? 50.294 38.807 15.475 1.00 9.36 122 MET A N 1
ATOM 990 C CA . MET A 1 122 ? 51.698 39.135 15.211 1.00 9.52 122 MET A CA 1
ATOM 991 C C . MET A 1 122 ? 52.334 38.138 14.243 1.00 9.20 122 MET A C 1
ATOM 992 O O . MET A 1 122 ? 53.113 38.526 13.371 1.00 9.61 122 MET A O 1
ATOM 997 N N . SER A 1 123 ? 52.018 36.850 14.411 1.00 9.00 123 SER A N 1
ATOM 998 C CA . SER A 1 123 ? 52.603 35.845 13.518 1.00 9.65 123 SER A CA 1
ATOM 999 C C . SER A 1 123 ? 51.965 35.877 12.120 1.00 9.77 123 SER A C 1
ATOM 1000 O O . SER A 1 123 ? 52.644 35.581 11.139 1.00 10.12 123 SER A O 1
ATOM 1003 N N . GLU A 1 124 ? 50.699 36.308 12.016 1.00 10.01 124 GLU A N 1
ATOM 1004 C CA . GLU A 1 124 ? 50.120 36.511 10.694 1.00 10.76 124 GLU A CA 1
ATOM 1005 C C . GLU A 1 124 ? 50.825 37.680 10.010 1.00 10.78 124 GLU A C 1
ATOM 1006 O O . GLU A 1 124 ? 51.112 37.596 8.795 1.00 12.31 124 GLU A O 1
ATOM 1012 N N . LEU A 1 125 ? 51.072 38.774 10.727 1.00 10.14 125 LEU A N 1
ATOM 1013 C CA . LEU A 1 125 ? 51.685 39.947 10.093 1.00 10.90 125 LEU A CA 1
ATOM 1014 C C . LEU A 1 125 ? 53.131 39.691 9.734 1.00 9.93 125 LEU A C 1
ATOM 1015 O O . LEU A 1 125 ? 53.589 40.119 8.646 1.00 10.94 125 LEU A O 1
ATOM 1020 N N . TYR A 1 126 ? 53.895 39.077 10.626 1.00 9.25 126 TYR A N 1
ATOM 1021 C CA . TYR A 1 126 ? 55.335 39.075 10.528 1.00 9.63 126 TYR A CA 1
ATOM 1022 C C . TYR A 1 126 ? 55.939 37.699 10.356 1.00 9.56 126 TYR A C 1
ATOM 1023 O O . TYR A 1 126 ? 57.178 37.573 10.319 1.00 10.31 126 TYR A O 1
ATOM 1032 N N . GLY A 1 127 ? 55.118 36.658 10.237 1.00 9.52 127 GLY A N 1
ATOM 1033 C CA . GLY A 1 127 ? 55.626 35.308 10.204 1.00 10.29 127 GLY A CA 1
ATOM 1034 C C . GLY A 1 127 ? 56.425 34.944 9.014 1.00 10.81 127 GLY A C 1
ATOM 1035 O O . GLY A 1 127 ? 57.027 33.857 9.031 1.00 14.04 127 GLY A O 1
ATOM 1036 N N . ASP A 1 128 ? 56.463 35.737 7.953 1.00 9.68 128 ASP A N 1
ATOM 1037 C CA . ASP A 1 128 ? 57.324 35.466 6.813 1.00 9.84 128 ASP A CA 1
ATOM 1038 C C . ASP A 1 128 ? 58.559 36.362 6.766 1.00 9.36 128 ASP A C 1
ATOM 1039 O O . ASP A 1 128 ? 59.187 36.524 5.710 1.00 10.04 128 ASP A O 1
ATOM 1044 N N . TYR A 1 129 ? 58.977 36.870 7.948 1.00 9.70 129 TYR A N 1
ATOM 1045 C CA . TYR A 1 129 ? 60.257 37.516 8.135 1.00 9.38 129 TYR A CA 1
ATOM 1046 C C . TYR A 1 129 ? 61.116 36.669 9.067 1.00 9.89 129 TYR A C 1
ATOM 1047 O O . TYR A 1 129 ? 60.593 36.199 10.092 1.00 13.07 129 TYR A O 1
ATOM 1056 N N . PRO A 1 130 ? 62.428 36.590 8.858 1.00 9.22 130 PRO A N 1
ATOM 1057 C CA . PRO A 1 130 ? 63.287 35.817 9.757 1.00 8.83 130 PRO A CA 1
ATOM 1058 C C . PRO A 1 130 ? 63.683 36.602 11.018 1.00 8.87 130 PRO A C 1
ATOM 1059 O O . PRO A 1 130 ? 64.313 36.050 11.915 1.00 9.62 130 PRO A O 1
ATOM 1063 N N . ASN A 1 131 ? 63.290 37.873 11.085 1.00 9.10 131 ASN A N 1
ATOM 1064 C CA . ASN A 1 131 ? 63.762 38.699 12.194 1.00 8.83 131 ASN A CA 1
ATOM 1065 C C . ASN A 1 131 ? 63.088 38.373 13.521 1.00 8.41 131 ASN A C 1
ATOM 1066 O O . ASN A 1 131 ? 63.627 38.727 14.573 1.00 8.69 131 ASN A O 1
ATOM 1071 N N . VAL A 1 132 ? 61.884 37.803 13.468 1.00 8.93 132 VAL A N 1
ATOM 1072 C CA . VAL A 1 132 ? 61.006 37.763 14.638 1.00 8.68 132 VAL A CA 1
ATOM 1073 C C . VAL A 1 132 ? 61.335 36.560 15.527 1.00 8.31 132 VAL A C 1
ATOM 1074 O O . VAL A 1 132 ? 61.475 35.430 15.077 1.00 8.94 132 VAL A O 1
ATOM 1078 N N . ILE A 1 133 ? 61.320 36.876 16.831 1.00 8.32 133 ILE A N 1
ATOM 1079 C CA . ILE A 1 133 ? 61.458 35.913 17.919 1.00 8.01 133 ILE A CA 1
ATOM 1080 C C . ILE A 1 133 ? 60.263 36.195 18.848 1.00 7.88 133 ILE A C 1
ATOM 1081 O O . ILE A 1 133 ? 60.068 37.344 19.237 1.00 8.99 133 ILE A O 1
ATOM 1086 N N . TYR A 1 134 ? 59.480 35.174 19.176 1.00 7.81 134 TYR A N 1
ATOM 1087 C CA . TYR A 1 134 ? 58.302 35.366 20.012 1.00 7.73 134 TYR A CA 1
ATOM 1088 C C . TYR A 1 134 ? 58.608 34.973 21.458 1.00 8.15 134 TYR A C 1
ATOM 1089 O O . TYR A 1 134 ? 59.005 33.850 21.678 1.00 11.20 134 TYR A O 1
ATOM 1098 N N . GLU A 1 135 ? 58.349 35.863 22.395 1.00 7.36 135 GLU A N 1
ATOM 1099 C CA . GLU A 1 135 ? 58.584 35.565 23.831 1.00 7.23 135 GLU A CA 1
ATOM 1100 C C . GLU A 1 135 ? 57.225 35.603 24.498 1.00 7.44 135 GLU A C 1
ATOM 1101 O O . GLU A 1 135 ? 56.618 36.636 24.734 1.00 7.95 135 GLU A O 1
ATOM 1107 N N . ILE A 1 136 ? 56.658 34.379 24.741 1.00 7.64 136 ILE A N 1
ATOM 1108 C CA . ILE A 1 136 ? 55.242 34.239 25.042 1.00 7.94 136 ILE A CA 1
ATOM 1109 C C . ILE A 1 136 ? 54.854 34.477 26.477 1.00 7.92 136 ILE A C 1
ATOM 1110 O O . ILE A 1 136 ? 53.649 34.579 26.744 1.00 8.71 136 ILE A O 1
ATOM 1115 N N . ALA A 1 137 ? 55.788 34.564 27.413 1.00 8.08 137 ALA A N 1
ATOM 1116 C CA . ALA A 1 137 ? 55.433 34.842 28.827 1.00 8.54 137 ALA A CA 1
ATOM 1117 C C . ALA A 1 137 ? 56.715 35.230 29.578 1.00 8.20 137 ALA A C 1
ATOM 1118 O O . ALA A 1 137 ? 57.424 34.385 30.098 1.00 8.89 137 ALA A O 1
ATOM 1120 N N . ASN A 1 138 ? 56.972 36.551 29.660 1.00 8.28 138 ASN A N 1
ATOM 1121 C CA . ASN A 1 138 ? 58.195 37.061 30.257 1.00 8.33 138 ASN A CA 1
ATOM 1122 C C . ASN A 1 138 ? 58.626 36.321 31.537 1.00 8.18 138 ASN A C 1
ATOM 1123 O O . ASN A 1 138 ? 59.703 35.672 31.534 1.00 8.51 138 ASN A O 1
ATOM 1128 N N . GLU A 1 139 ? 57.894 36.494 32.627 1.00 8.55 139 GLU A N 1
ATOM 1129 C CA . GLU A 1 139 ? 58.301 36.000 33.954 1.00 8.87 139 GLU A CA 1
ATOM 1130 C C . GLU A 1 139 ? 57.141 35.428 34.724 1.00 8.95 139 GLU A C 1
ATOM 1131 O O . GLU A 1 139 ? 56.569 36.051 35.628 1.00 9.69 139 GLU A O 1
ATOM 1137 N N . PRO A 1 140 ? 56.760 34.163 34.425 1.00 9.02 140 PRO A N 1
ATOM 1138 C CA . PRO A 1 140 ? 55.922 33.412 35.349 1.00 9.16 140 PRO A CA 1
ATOM 1139 C C . PRO A 1 140 ? 56.538 33.491 36.750 1.00 9.54 140 PRO A C 1
ATOM 1140 O O . PRO A 1 140 ? 57.763 33.410 36.886 1.00 9.83 140 PRO A O 1
ATOM 1144 N N . ASN A 1 141 ? 55.723 33.596 37.784 1.00 9.71 141 ASN A N 1
ATOM 1145 C CA . ASN A 1 141 ? 56.239 33.644 39.144 1.00 10.34 141 ASN A CA 1
ATOM 1146 C C . ASN A 1 141 ? 55.133 33.225 40.125 1.00 10.77 141 ASN A C 1
ATOM 1147 O O . ASN A 1 141 ? 53.981 33.176 39.775 1.00 11.30 141 ASN A O 1
ATOM 1152 N N . GLY A 1 142 ? 55.594 32.944 41.352 1.00 11.96 142 GLY A N 1
ATOM 1153 C CA . GLY A 1 142 ? 54.722 32.499 42.409 1.00 13.61 142 GLY A CA 1
ATOM 1154 C C . GLY A 1 142 ? 54.863 31.009 42.635 1.00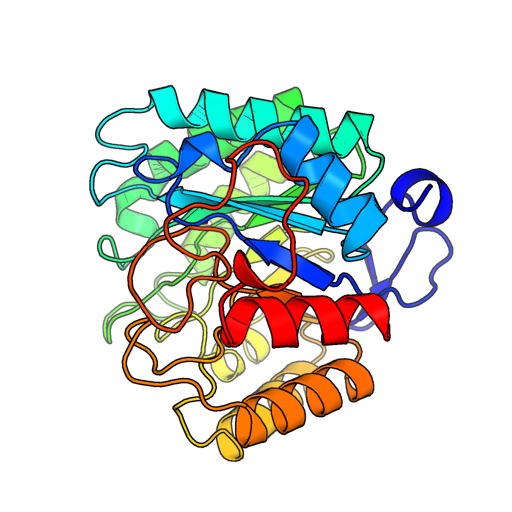 13.95 142 GLY A C 1
ATOM 1155 O O . GLY A 1 142 ? 55.069 30.212 41.689 1.00 14.22 142 GLY A O 1
ATOM 1156 N N . SER A 1 143 ? 54.712 30.579 43.897 1.00 15.91 143 SER A N 1
ATOM 1157 C CA . SER A 1 143 ? 54.809 29.148 44.217 1.00 18.07 143 SER A CA 1
ATOM 1158 C C . SER A 1 143 ? 53.727 28.327 43.575 1.00 17.15 143 SER A C 1
ATOM 1159 O O . SER A 1 143 ? 53.895 27.108 43.463 1.00 21.28 143 SER A O 1
ATOM 1162 N N . ASP A 1 144 ? 52.601 28.903 43.234 1.00 16.92 144 ASP A N 1
ATOM 1163 C CA . ASP A 1 144 ? 51.512 28.206 42.609 1.00 18.40 144 ASP A CA 1
ATOM 1164 C C . ASP A 1 144 ? 51.523 28.213 41.086 1.00 16.70 144 ASP A C 1
ATOM 1165 O O . ASP A 1 144 ? 50.517 27.860 40.420 1.00 19.35 144 ASP A O 1
ATOM 1170 N N . VAL A 1 145 ? 52.628 28.670 40.496 1.00 13.34 145 VAL A N 1
ATOM 1171 C CA . VAL A 1 145 ? 52.819 28.652 39.059 1.00 12.37 145 VAL A CA 1
ATOM 1172 C C . VAL A 1 145 ? 54.018 27.782 38.759 1.00 12.72 145 VAL A C 1
ATOM 1173 O O . VAL A 1 145 ? 55.183 28.159 38.989 1.00 15.73 145 VAL A O 1
ATOM 1177 N N . THR A 1 146 ? 53.776 26.559 38.310 1.00 11.56 146 THR A N 1
ATOM 1178 C CA . THR A 1 146 ? 54.851 25.621 38.042 1.00 11.55 146 THR A CA 1
ATOM 1179 C C . THR A 1 146 ? 54.938 25.342 36.536 1.00 10.62 146 THR A C 1
ATOM 1180 O O . THR A 1 146 ? 54.000 25.551 35.774 1.00 10.63 146 THR A O 1
ATOM 1184 N N . TRP A 1 147 ? 56.115 24.843 36.155 1.00 11.01 147 TRP A N 1
ATOM 1185 C CA . TRP A 1 147 ? 56.327 24.438 34.779 1.00 10.08 147 TRP A CA 1
ATOM 1186 C C . TRP A 1 147 ? 55.308 23.406 34.326 1.00 9.96 147 TRP A C 1
ATOM 1187 O O . TRP A 1 147 ? 54.594 23.583 33.325 1.00 10.52 147 TRP A O 1
ATOM 1198 N N . GLY A 1 148 ? 55.197 22.293 35.059 1.00 10.87 148 GLY A N 1
ATOM 1199 C CA . GLY A 1 148 ? 54.342 21.221 34.572 1.00 11.82 148 GLY A CA 1
ATOM 1200 C C . GLY A 1 148 ? 52.891 21.523 34.622 1.00 12.53 148 GLY A C 1
ATOM 1201 O O . GLY A 1 148 ? 52.106 21.086 33.767 1.00 14.72 148 GLY A O 1
ATOM 1202 N N . ASN A 1 149 ? 52.426 22.285 35.605 1.00 12.42 149 ASN A N 1
ATOM 1203 C CA . ASN A 1 149 ? 51.012 22.516 35.816 1.00 14.13 149 ASN A CA 1
ATOM 1204 C C . ASN A 1 149 ? 50.449 23.738 35.111 1.00 12.72 149 ASN A C 1
ATOM 1205 O O . ASN A 1 149 ? 49.307 23.744 34.667 1.00 14.83 149 ASN A O 1
ATOM 1210 N N . GLN A 1 150 ? 51.271 24.783 34.991 1.00 11.16 150 GLN A N 1
ATOM 1211 C CA . GLN A 1 150 ? 50.820 26.042 34.447 1.00 11.16 150 GLN A CA 1
ATOM 1212 C C . GLN A 1 150 ? 51.555 26.465 33.171 1.00 9.95 150 GLN A C 1
ATOM 1213 O O . GLN A 1 150 ? 50.892 26.840 32.193 1.00 10.33 150 GLN A O 1
ATOM 1219 N N . ILE A 1 151 ? 52.883 26.474 33.193 1.00 9.50 151 ILE A N 1
ATOM 1220 C CA . ILE A 1 151 ? 53.601 27.148 32.108 1.00 9.25 151 ILE A CA 1
ATOM 1221 C C . ILE A 1 151 ? 53.652 26.292 30.841 1.00 9.00 151 ILE A C 1
ATOM 1222 O O . ILE A 1 151 ? 53.375 26.782 29.741 1.00 9.20 151 ILE A O 1
ATOM 1227 N N . LYS A 1 152 ? 54.031 25.031 31.003 1.00 9.15 152 LYS A N 1
ATOM 1228 C CA . LYS A 1 152 ? 54.108 24.138 29.833 1.00 9.12 152 LYS A CA 1
ATOM 1229 C C . LYS A 1 152 ? 52.769 24.021 29.151 1.00 9.21 152 LYS A C 1
ATOM 1230 O O . LYS A 1 152 ? 52.670 24.159 27.910 1.00 9.50 152 LYS A O 1
ATOM 1236 N N . PRO A 1 153 ? 51.646 23.809 29.859 1.00 9.53 153 PRO A N 1
ATOM 1237 C CA . PRO A 1 153 ? 50.369 23.712 29.172 1.00 9.94 153 PRO A CA 1
ATOM 1238 C C . PRO A 1 153 ? 49.971 25.029 28.507 1.00 9.13 153 PRO A C 1
ATOM 1239 O O . PRO A 1 153 ? 49.356 25.038 27.426 1.00 9.52 153 PRO A O 1
ATOM 1243 N N . TYR A 1 154 ? 50.292 26.172 29.120 1.00 9.08 154 TYR A N 1
ATOM 1244 C CA . TYR A 1 154 ? 50.066 27.467 28.458 1.00 8.94 154 TYR A CA 1
ATOM 1245 C C . TYR A 1 154 ? 50.808 27.527 27.124 1.00 8.75 154 TYR A C 1
ATOM 1246 O O . TYR A 1 154 ? 50.264 27.872 26.080 1.00 8.92 154 TYR A O 1
ATOM 1255 N N . ALA A 1 155 ? 52.097 27.142 27.148 1.00 8.58 155 ALA A N 1
ATOM 1256 C CA . ALA A 1 155 ? 52.895 27.155 25.929 1.00 8.32 155 ALA A CA 1
ATOM 1257 C C . ALA A 1 155 ? 52.293 26.225 24.887 1.00 8.28 155 ALA A C 1
ATOM 1258 O O . ALA A 1 155 ? 52.326 26.519 23.672 1.00 8.79 155 ALA A O 1
ATOM 1260 N N . GLU A 1 156 ? 51.736 25.092 25.306 1.00 8.30 156 GLU A N 1
ATOM 1261 C CA . GLU A 1 156 ? 51.144 24.129 24.395 1.00 8.55 156 GLU A CA 1
ATOM 1262 C C . GLU A 1 156 ? 49.829 24.577 23.842 1.00 8.66 156 GLU A C 1
ATOM 1263 O O . GLU A 1 156 ? 49.323 23.926 22.899 1.00 9.31 156 GLU A O 1
ATOM 1269 N N . GLU A 1 157 ? 49.234 25.690 24.317 1.00 9.02 157 GLU A N 1
ATOM 1270 C CA . GLU A 1 157 ? 48.117 26.353 23.701 1.00 9.88 157 GLU A CA 1
ATOM 1271 C C . GLU A 1 157 ? 48.564 27.490 22.752 1.00 9.26 157 GLU A C 1
ATOM 1272 O O . GLU A 1 157 ? 47.980 27.687 21.697 1.00 11.08 157 GLU A O 1
ATOM 1278 N N . VAL A 1 158 ? 49.603 28.244 23.152 1.00 9.11 158 VAL A N 1
ATOM 1279 C CA . VAL A 1 158 ? 50.014 29.418 22.363 1.00 9.23 158 VAL A CA 1
ATOM 1280 C C . VAL A 1 158 ? 50.896 29.033 21.177 1.00 8.84 158 VAL A C 1
ATOM 1281 O O . VAL A 1 158 ? 50.745 29.596 20.079 1.00 9.43 158 VAL A O 1
ATOM 1285 N N . ILE A 1 159 ? 51.820 28.097 21.385 1.00 8.53 159 ILE A N 1
ATOM 1286 C CA . ILE A 1 159 ? 52.735 27.708 20.294 1.00 8.68 159 ILE A CA 1
ATOM 1287 C C . ILE A 1 159 ? 51.967 27.229 19.069 1.00 8.61 159 ILE A C 1
ATOM 1288 O O . ILE A 1 159 ? 52.306 27.665 17.954 1.00 9.14 159 ILE A O 1
ATOM 1293 N N . PRO A 1 160 ? 50.902 26.402 19.163 1.00 8.57 160 PRO A N 1
ATOM 1294 C CA . PRO A 1 160 ? 50.190 26.006 17.951 1.00 9.05 160 PRO A CA 1
ATOM 1295 C C . PRO A 1 160 ? 49.627 27.181 17.167 1.00 8.80 160 PRO A C 1
ATOM 1296 O O . PRO A 1 160 ? 49.557 27.154 15.934 1.00 9.24 160 PRO A O 1
ATOM 1300 N N . ILE A 1 161 ? 49.141 28.199 17.874 1.00 9.05 161 ILE A N 1
ATOM 1301 C CA . ILE A 1 161 ? 48.604 29.409 17.237 1.00 9.29 161 ILE A CA 1
ATOM 1302 C C . ILE A 1 161 ? 49.701 30.043 16.379 1.00 8.81 161 ILE A C 1
ATOM 1303 O O . ILE A 1 161 ? 49.466 30.400 15.197 1.00 9.57 161 ILE A O 1
ATOM 1308 N N . ILE A 1 162 ? 50.887 30.240 16.957 1.00 8.71 162 ILE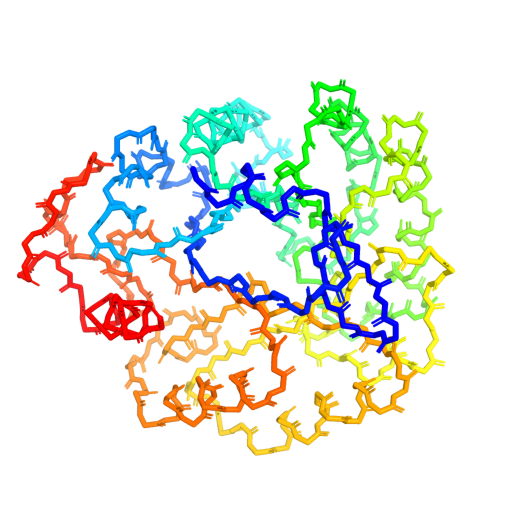 A N 1
ATOM 1309 C CA . ILE A 1 162 ? 52.002 30.802 16.211 1.00 8.76 162 ILE A CA 1
ATOM 1310 C C . ILE A 1 162 ? 52.379 29.901 15.042 1.00 9.13 162 ILE A C 1
ATOM 1311 O O . ILE A 1 162 ? 52.581 30.389 13.915 1.00 9.15 162 ILE A O 1
ATOM 1316 N N . ARG A 1 163 ? 52.498 28.605 15.295 1.00 8.92 163 ARG A N 1
ATOM 1317 C CA . ARG A 1 163 ? 53.000 27.676 14.285 1.00 9.31 163 ARG A CA 1
ATOM 1318 C C . ARG A 1 163 ? 52.081 27.527 13.110 1.00 9.63 163 ARG A C 1
ATOM 1319 O O . ARG A 1 163 ? 52.573 27.195 12.015 1.00 11.78 163 ARG A O 1
ATOM 1327 N N . ASN A 1 164 ? 50.791 27.822 13.263 1.00 9.74 164 ASN A N 1
ATOM 1328 C CA . ASN A 1 164 ? 49.882 27.804 12.145 1.00 10.01 164 ASN A CA 1
ATOM 1329 C C . ASN A 1 164 ? 50.233 28.906 11.118 1.00 10.17 164 ASN A C 1
ATOM 1330 O O . ASN A 1 164 ? 49.828 28.772 9.965 1.00 12.46 164 ASN A O 1
ATOM 1335 N N .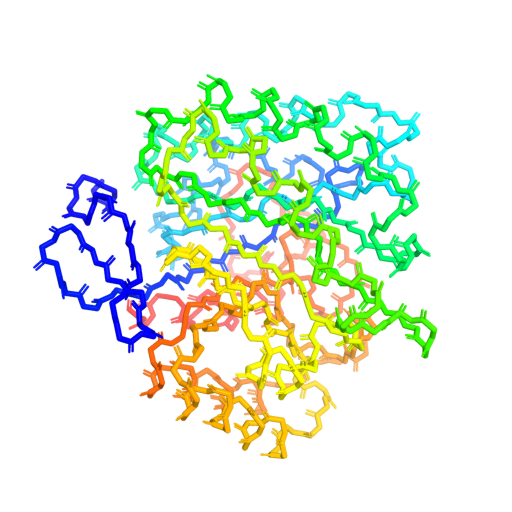 ASN A 1 165 ? 50.868 29.980 11.585 1.00 9.60 165 ASN A N 1
ATOM 1336 C CA . ASN A 1 165 ? 51.277 31.083 10.732 1.00 10.15 165 ASN A CA 1
ATOM 1337 C C . ASN A 1 165 ? 52.749 31.160 10.445 1.00 9.91 165 ASN A C 1
ATOM 1338 O O . ASN A 1 165 ? 53.155 31.798 9.453 1.00 13.24 165 ASN A O 1
ATOM 1343 N N . ASP A 1 166 ? 53.586 30.583 11.302 1.00 9.65 166 ASP A N 1
ATOM 1344 C CA . ASP A 1 166 ? 55.026 30.793 11.290 1.00 9.56 166 ASP A CA 1
ATOM 1345 C C . ASP A 1 166 ? 55.623 29.484 11.777 1.00 9.57 166 ASP A C 1
ATOM 1346 O O . ASP A 1 166 ? 55.671 29.241 12.999 1.00 10.16 166 ASP A O 1
ATOM 1351 N N . PRO A 1 167 ? 56.043 28.597 10.877 1.00 10.26 167 PRO A N 1
ATOM 1352 C CA . PRO A 1 167 ? 56.345 27.213 11.294 1.00 11.22 167 PRO A CA 1
ATOM 1353 C C . PRO A 1 167 ? 57.598 27.055 12.085 1.00 10.88 167 PRO A C 1
ATOM 1354 O O . PRO A 1 167 ? 57.759 25.979 12.698 1.00 13.05 167 PRO A O 1
ATOM 1358 N N . ASN A 1 168 ? 58.490 28.012 12.105 1.00 10.97 168 ASN A N 1
ATOM 1359 C CA . ASN A 1 168 ? 59.761 27.683 12.746 1.00 11.13 168 ASN A CA 1
ATOM 1360 C C . ASN A 1 168 ? 60.581 28.906 13.166 1.00 10.32 168 ASN A C 1
ATOM 1361 O O . ASN A 1 168 ? 61.692 28.645 13.651 1.00 10.59 168 ASN A O 1
ATOM 1366 N N . ASN A 1 169 ? 60.100 30.179 13.213 1.00 9.31 169 ASN A N 1
ATOM 1367 C CA . ASN A 1 169 ? 60.879 31.190 13.950 1.00 8.67 169 ASN A CA 1
ATOM 1368 C C . ASN A 1 169 ? 60.953 30.807 15.430 1.00 8.01 169 ASN A C 1
ATOM 1369 O O . ASN A 1 169 ? 60.120 30.076 15.970 1.00 8.71 169 ASN A O 1
ATOM 1374 N N . ILE A 1 170 ? 61.999 31.301 16.100 1.00 8.09 170 ILE A N 1
ATOM 1375 C CA . ILE A 1 170 ? 62.239 30.947 17.503 1.00 8.19 170 ILE A CA 1
ATOM 1376 C C . ILE A 1 170 ? 61.122 31.452 18.396 1.00 7.64 170 ILE A C 1
ATOM 1377 O O . ILE A 1 170 ? 60.639 32.573 18.281 1.00 8.01 170 ILE A O 1
ATOM 1382 N N . ILE A 1 171 ? 60.769 30.590 19.378 1.00 7.76 171 ILE A N 1
ATOM 1383 C CA . ILE A 1 171 ? 59.859 30.934 20.461 1.00 7.52 171 ILE A CA 1
ATOM 1384 C C . ILE A 1 171 ? 60.612 30.757 21.774 1.00 7.50 171 ILE A C 1
ATOM 1385 O O . ILE A 1 171 ? 61.152 29.682 22.035 1.00 8.71 171 ILE A O 1
ATOM 1390 N N . ILE A 1 172 ? 60.619 31.817 22.589 1.00 7.58 172 ILE A N 1
ATOM 1391 C CA . ILE A 1 172 ? 61.205 31.782 23.939 1.00 7.61 172 ILE A CA 1
ATOM 1392 C C . ILE A 1 172 ? 60.049 31.613 24.926 1.00 7.48 172 ILE A C 1
ATOM 1393 O O . ILE A 1 172 ? 59.088 32.403 24.897 1.00 7.97 172 ILE A O 1
ATOM 1398 N N . VAL A 1 173 ? 60.181 30.636 25.824 1.00 7.62 173 VAL A N 1
ATOM 1399 C CA . VAL A 1 173 ? 59.153 30.339 26.806 1.00 7.83 173 VAL A CA 1
ATOM 1400 C C . VAL A 1 173 ? 59.713 30.608 28.209 1.00 7.73 173 VAL A C 1
ATOM 1401 O O . VAL A 1 173 ? 60.738 30.051 28.606 1.00 7.96 173 VAL A O 1
ATOM 1405 N N . GLY A 1 174 ? 58.981 31.432 28.960 1.00 8.05 174 GLY A N 1
ATOM 1406 C CA . GLY A 1 174 ? 59.377 31.755 30.331 1.00 8.02 174 GLY A CA 1
ATOM 1407 C C . GLY A 1 174 ? 59.347 30.519 31.225 1.00 8.21 174 GLY A C 1
ATOM 1408 O O . GLY A 1 174 ? 58.701 29.524 30.945 1.00 8.77 174 GLY A O 1
ATOM 1409 N N . THR A 1 175 ? 60.120 30.638 32.323 1.00 8.54 175 THR A N 1
ATOM 1410 C CA . THR A 1 175 ? 60.221 29.556 33.290 1.00 8.77 175 THR A CA 1
ATOM 1411 C C . THR A 1 175 ? 59.783 30.047 34.662 1.00 8.84 175 THR A C 1
ATOM 1412 O O . THR A 1 175 ? 59.524 31.225 34.891 1.00 9.17 175 THR A O 1
ATOM 1416 N N . GLY A 1 176 ? 59.667 29.092 35.607 1.00 9.41 176 GLY A N 1
ATOM 1417 C CA . GLY A 1 176 ? 59.143 29.466 36.914 1.00 9.84 176 GLY A CA 1
ATOM 1418 C C . GLY A 1 176 ? 60.091 30.346 37.708 1.00 9.33 176 GLY A C 1
ATOM 1419 O O . GLY A 1 176 ? 61.277 30.498 37.410 1.00 9.57 176 GLY A O 1
ATOM 1420 N N . THR A 1 177 ? 59.514 30.921 38.777 1.00 9.75 177 THR A N 1
ATOM 1421 C CA . THR A 1 177 ? 60.312 31.724 39.713 1.00 10.26 177 THR A CA 1
ATOM 1422 C C . THR A 1 177 ? 60.979 32.889 38.981 1.00 10.04 177 THR A C 1
ATOM 1423 O O . THR A 1 177 ? 62.198 33.108 39.110 1.00 10.71 177 THR A O 1
ATOM 1427 N N . TRP A 1 178 ? 60.179 33.663 38.261 1.00 10.12 178 TRP A N 1
ATOM 1428 C CA . TRP A 1 178 ? 60.675 34.826 37.494 1.00 9.99 178 TRP A CA 1
ATOM 1429 C C . TRP A 1 178 ? 61.699 34.403 36.447 1.00 9.32 178 TRP A C 1
ATOM 1430 O O . TRP A 1 178 ? 62.758 35.025 36.264 1.00 9.80 178 TRP A O 1
ATOM 1441 N N . SER A 1 179 ? 61.376 33.338 35.699 1.00 8.78 179 SER A N 1
ATOM 1442 C CA . SER A 1 179 ? 62.269 32.841 34.661 1.00 8.67 179 SER A CA 1
ATOM 1443 C C . SER A 1 179 ? 63.646 32.517 35.169 1.00 8.31 179 SER A C 1
ATOM 1444 O O . SER A 1 179 ? 64.678 32.757 34.515 1.00 9.16 179 SER A O 1
ATOM 1447 N N . GLN A 1 180 ? 63.702 31.839 36.329 1.00 8.81 180 GLN A N 1
ATOM 1448 C CA . GLN A 1 180 ? 64.921 31.264 36.831 1.00 9.41 180 GLN A CA 1
ATOM 1449 C C . GLN A 1 180 ? 64.958 29.760 36.807 1.00 10.04 180 GLN A C 1
ATOM 1450 O O . GLN A 1 180 ? 66.030 29.166 36.761 1.00 11.07 180 GLN A O 1
ATOM 1456 N N . ASP A 1 181 ? 63.778 29.105 36.850 1.00 9.89 181 ASP A N 1
ATOM 1457 C CA . ASP A 1 181 ? 63.714 27.659 37.061 1.00 10.47 181 ASP A CA 1
ATOM 1458 C C . ASP A 1 181 ? 63.830 26.890 35.742 1.00 10.34 181 ASP A C 1
ATOM 1459 O O . ASP A 1 181 ? 62.928 26.198 35.272 1.00 10.78 181 ASP A O 1
ATOM 1464 N N . VAL A 1 182 ? 65.024 26.993 35.157 1.00 10.71 182 VAL A N 1
ATOM 1465 C CA . VAL A 1 182 ? 65.343 26.269 33.945 1.00 10.58 182 VAL A CA 1
ATOM 1466 C C . VAL A 1 182 ? 65.548 24.785 34.227 1.00 10.46 182 VAL A C 1
ATOM 1467 O O . VAL A 1 182 ? 65.392 23.978 33.298 1.00 10.71 182 VAL A O 1
ATOM 1471 N N . HIS A 1 183 ? 65.876 24.402 35.463 1.00 11.34 183 HIS A N 1
ATOM 1472 C CA . HIS A 1 183 ? 66.035 22.981 35.759 1.00 12.12 183 HIS A CA 1
ATOM 1473 C C . HIS A 1 183 ? 64.755 22.213 35.478 1.00 10.96 183 HIS A C 1
ATOM 1474 O O . HIS A 1 183 ? 64.770 21.166 34.824 1.00 11.44 183 HIS A O 1
ATOM 1481 N N . HIS A 1 184 ? 63.613 22.680 36.002 1.00 11.53 184 HIS A N 1
ATOM 1482 C CA . HIS A 1 184 ? 62.386 21.932 35.805 1.00 11.68 184 HIS A CA 1
ATOM 1483 C C . HIS A 1 184 ? 61.984 21.919 34.346 1.00 11.43 184 HIS A C 1
ATOM 1484 O O . HIS A 1 184 ? 61.504 20.891 33.844 1.00 11.64 184 HIS A O 1
ATOM 1491 N N . ALA A 1 185 ? 62.144 23.033 33.623 1.00 10.37 185 ALA A N 1
ATOM 1492 C CA . ALA A 1 185 ? 61.800 23.052 32.202 1.00 10.20 185 ALA A CA 1
ATOM 1493 C C . ALA A 1 185 ? 62.662 22.067 31.412 1.00 9.60 185 ALA A C 1
ATOM 1494 O O . ALA A 1 185 ? 62.189 21.336 30.557 1.00 10.17 185 ALA A O 1
ATOM 1496 N N . ALA A 1 186 ? 63.978 22.043 31.741 1.00 9.56 186 ALA A N 1
ATOM 1497 C CA . ALA A 1 186 ? 64.892 21.200 30.988 1.00 9.58 186 ALA A CA 1
ATOM 1498 C C . ALA A 1 186 ? 64.619 19.709 31.206 1.00 9.81 186 ALA A C 1
ATOM 1499 O O . ALA A 1 186 ? 64.933 18.898 30.333 1.00 10.43 186 ALA A O 1
ATOM 1501 N N . ASP A 1 187 ? 64.035 19.370 32.362 1.00 9.99 187 ASP A N 1
ATOM 1502 C CA . ASP A 1 187 ? 63.646 17.991 32.638 1.00 10.80 187 ASP A CA 1
ATOM 1503 C C . ASP A 1 187 ? 62.299 17.610 32.049 1.00 10.60 187 ASP A C 1
ATOM 1504 O O . ASP A 1 187 ? 61.895 16.433 32.139 1.00 12.60 187 ASP A O 1
ATOM 1509 N N . ASN A 1 188 ? 61.582 18.551 31.427 1.00 10.10 188 ASN A N 1
ATOM 1510 C CA . ASN A 1 188 ? 60.229 18.301 30.931 1.00 9.98 188 ASN A CA 1
ATOM 1511 C C . ASN A 1 188 ? 59.981 19.207 29.723 1.00 9.50 188 ASN A C 1
ATOM 1512 O O . ASN A 1 188 ? 59.104 20.052 29.711 1.00 10.00 188 ASN A O 1
ATOM 1517 N N . GLN A 1 189 ? 60.800 19.020 28.699 1.00 9.44 189 GLN A N 1
ATOM 1518 C CA . GLN A 1 189 ? 60.855 19.953 27.591 1.00 9.43 189 GLN A CA 1
ATOM 1519 C C . GLN A 1 189 ? 59.635 19.874 26.704 1.00 9.12 189 GLN A C 1
ATOM 1520 O O . GLN A 1 189 ? 58.942 18.848 26.574 1.00 10.12 189 GLN A O 1
ATOM 1526 N N . LEU A 1 190 ? 59.337 21.005 26.048 1.00 9.27 190 LEU A N 1
ATOM 1527 C CA . LEU A 1 190 ? 58.351 21.092 25.010 1.00 8.85 190 LEU A CA 1
ATOM 1528 C C . LEU A 1 190 ? 58.781 20.321 23.757 1.00 9.30 190 LEU A C 1
ATOM 1529 O O . LEU A 1 190 ? 59.959 20.117 23.510 1.00 11.65 190 LEU A O 1
ATOM 1534 N N . ALA A 1 191 ? 57.802 19.952 22.938 1.00 9.15 191 ALA A N 1
ATOM 1535 C CA . ALA A 1 191 ? 58.084 19.221 21.727 1.00 9.36 191 ALA A CA 1
ATOM 1536 C C . ALA A 1 191 ? 58.642 20.089 20.595 1.00 9.74 191 ALA A C 1
ATOM 1537 O O . ALA A 1 191 ? 59.408 19.572 19.742 1.00 10.61 191 ALA A O 1
ATOM 1539 N N . ASP A 1 192 ? 58.244 21.356 20.491 1.00 9.54 192 ASP A N 1
ATOM 1540 C CA . ASP A 1 192 ? 58.657 22.125 19.297 1.00 9.80 192 ASP A CA 1
ATOM 1541 C C . ASP A 1 192 ? 60.172 22.223 19.217 1.00 9.47 192 ASP A C 1
ATOM 1542 O O . ASP A 1 192 ? 60.824 22.567 20.201 1.00 10.30 192 ASP A O 1
ATOM 1547 N N . PRO A 1 193 ? 60.772 21.996 18.038 1.00 10.02 193 PRO A N 1
ATOM 1548 C CA . PRO A 1 193 ? 62.222 21.963 17.931 1.00 11.05 193 PRO A CA 1
ATOM 1549 C C . PRO A 1 193 ? 62.865 23.310 17.928 1.00 10.95 193 PRO A C 1
ATOM 1550 O O . PRO A 1 193 ? 64.106 23.376 18.068 1.00 14.58 193 PRO A O 1
ATOM 1554 N N . ASN A 1 194 ? 62.115 24.399 17.801 1.00 9.01 194 ASN A N 1
ATOM 1555 C CA . ASN A 1 194 ? 62.690 25.750 17.750 1.00 8.97 194 ASN A CA 1
ATOM 1556 C C . ASN A 1 194 ? 62.217 26.590 18.939 1.00 9.00 194 ASN A C 1
ATOM 1557 O O . ASN A 1 194 ? 62.001 27.776 18.828 1.00 12.67 194 ASN A O 1
ATOM 1562 N N . VAL A 1 195 ? 62.173 25.945 20.090 1.00 9.00 195 VAL A N 1
ATOM 1563 C CA . VAL A 1 195 ? 61.898 26.590 21.373 1.00 8.77 195 VAL A CA 1
ATOM 1564 C C . VAL A 1 195 ? 63.164 26.791 22.156 1.00 8.16 195 VAL A C 1
ATOM 1565 O O . VAL A 1 195 ? 64.108 25.961 22.133 1.00 9.26 195 VAL A O 1
ATOM 1569 N N . MET A 1 196 ? 63.181 27.877 22.917 1.00 8.15 196 MET A N 1
ATOM 1570 C CA . MET A 1 196 ? 64.203 28.154 23.908 1.00 8.24 196 MET A CA 1
ATOM 1571 C C . MET A 1 196 ? 63.504 28.486 25.217 1.00 8.32 196 MET A C 1
ATOM 1572 O O . MET A 1 196 ? 62.352 28.977 25.177 1.00 9.63 196 MET A O 1
ATOM 1577 N N . TYR A 1 197 ? 64.180 28.285 26.318 1.00 8.04 197 TYR A N 1
ATOM 1578 C CA . TYR A 1 197 ? 63.640 28.623 27.636 1.00 8.13 197 TYR A CA 1
ATOM 1579 C C . TYR A 1 197 ? 64.325 29.893 28.138 1.00 8.00 197 TYR A C 1
ATOM 1580 O O . TYR A 1 197 ? 65.557 30.051 28.000 1.00 8.78 197 TYR A O 1
ATOM 1589 N N . ALA A 1 198 ? 63.541 30.796 28.707 1.00 8.02 198 ALA A N 1
ATOM 1590 C CA . ALA A 1 198 ? 64.098 32.022 29.242 1.00 7.94 198 ALA A CA 1
ATOM 1591 C C . ALA A 1 198 ? 64.801 31.756 30.568 1.00 7.83 198 ALA A C 1
ATOM 1592 O O . ALA A 1 198 ? 64.316 31.042 31.433 1.00 8.96 198 ALA A O 1
ATOM 1594 N N . PHE A 1 199 ? 65.934 32.469 30.718 1.00 8.19 199 PHE A N 1
ATOM 1595 C CA . PHE A 1 199 ? 66.625 32.567 31.999 1.00 8.05 199 PHE A CA 1
ATOM 1596 C C . PHE A 1 199 ? 66.941 34.041 32.228 1.00 8.07 199 PHE A C 1
ATOM 1597 O O . PHE A 1 199 ? 67.481 34.681 31.334 1.00 8.54 199 PHE A O 1
ATOM 1605 N N . HIS A 1 200 ? 66.567 34.574 33.398 1.00 8.08 200 HIS A N 1
ATOM 1606 C CA . HIS A 1 200 ? 66.792 35.975 33.725 1.00 8.55 200 HIS A CA 1
ATOM 1607 C C . HIS A 1 200 ? 67.633 36.061 34.984 1.00 8.27 200 HIS A C 1
ATOM 1608 O O . HIS A 1 200 ? 67.451 35.281 35.922 1.00 9.45 200 HIS A O 1
ATOM 1615 N N . PHE A 1 201 ? 68.546 37.045 35.035 1.00 8.91 201 PHE A N 1
ATOM 1616 C CA . PHE A 1 201 ? 69.357 37.263 36.216 1.00 9.04 201 PHE A CA 1
ATOM 1617 C C . PHE A 1 201 ? 69.546 38.748 36.482 1.00 9.30 201 PHE A C 1
ATOM 1618 O O . PHE A 1 201 ? 69.358 39.591 35.600 1.00 9.34 201 PHE A O 1
ATOM 1626 N N . TYR A 1 202 ? 69.964 39.024 37.717 1.00 9.37 202 TYR A N 1
ATOM 1627 C CA . TYR A 1 202 ? 70.315 40.363 38.153 1.00 9.67 202 TYR A CA 1
ATOM 1628 C C . TYR A 1 202 ? 71.638 40.266 38.873 1.00 9.65 202 TYR A C 1
ATOM 1629 O O . TYR A 1 202 ? 71.811 39.424 39.773 1.00 11.13 202 TYR A O 1
ATOM 1638 N N . ALA A 1 203 ? 72.575 41.128 38.518 1.00 9.75 203 ALA A N 1
ATOM 1639 C CA . ALA A 1 203 ? 73.940 41.024 39.040 1.00 10.61 203 ALA A CA 1
ATOM 1640 C C . ALA A 1 203 ? 74.050 41.344 40.516 1.00 9.90 203 ALA A C 1
ATOM 1641 O O . ALA A 1 203 ? 75.080 40.951 41.118 1.00 11.04 203 ALA A O 1
ATOM 1643 N N . GLY A 1 204 ? 73.046 41.947 41.139 1.00 9.74 204 GLY A N 1
ATOM 1644 C CA . GLY A 1 204 ? 73.049 42.130 42.579 1.00 10.53 204 GLY A CA 1
ATOM 1645 C C . GLY A 1 204 ? 72.855 40.849 43.367 1.00 10.56 204 GLY A C 1
ATOM 1646 O O . GLY A 1 204 ? 73.076 40.841 44.579 1.00 12.47 204 GLY A O 1
ATOM 1647 N N . THR A 1 205 ? 72.472 39.768 42.706 1.00 10.52 205 THR A N 1
ATOM 1648 C CA . THR A 1 205 ? 72.354 38.459 43.346 1.00 10.57 205 THR A CA 1
ATOM 1649 C C . THR A 1 205 ? 73.617 37.674 43.082 1.00 9.88 205 THR A C 1
ATOM 1650 O O . THR A 1 205 ? 74.100 37.581 41.951 1.00 10.84 205 THR A O 1
ATOM 1654 N N . HIS A 1 206 ? 74.190 37.057 44.129 1.00 9.81 206 HIS A N 1
ATOM 1655 C CA . HIS A 1 206 ? 75.372 36.223 43.927 1.00 9.37 206 HIS A CA 1
ATOM 1656 C C . HIS A 1 206 ? 74.962 35.025 43.045 1.00 9.31 206 HIS A C 1
ATOM 1657 O O . HIS A 1 206 ? 74.014 34.316 43.385 1.00 9.96 206 HIS A O 1
ATOM 1664 N N . GLY A 1 207 ? 75.650 34.830 41.936 1.00 9.42 207 GLY A N 1
ATOM 1665 C CA . GLY A 1 207 ? 75.141 34.013 40.858 1.00 9.36 207 GLY A CA 1
ATOM 1666 C C . GLY A 1 207 ? 75.753 32.654 40.652 1.00 9.59 207 GLY A C 1
ATOM 1667 O O . GLY A 1 207 ? 75.444 32.026 39.618 1.00 10.06 207 GLY A O 1
ATOM 1668 N N . GLN A 1 208 ? 76.613 32.145 41.534 1.00 9.62 208 GLN A N 1
ATOM 1669 C CA . GLN A 1 208 ? 77.347 30.948 41.194 1.00 10.09 208 GLN A CA 1
ATOM 1670 C C . GLN A 1 208 ? 76.474 29.721 41.013 1.00 9.74 208 GLN A C 1
ATOM 1671 O O . GLN A 1 208 ? 76.685 28.929 40.099 1.00 10.83 208 GLN A O 1
ATOM 1677 N N . ASN A 1 209 ? 75.487 29.541 41.896 1.00 9.68 209 ASN A N 1
ATOM 1678 C CA . ASN A 1 209 ? 74.594 28.395 41.721 1.00 10.03 209 ASN A CA 1
ATOM 1679 C C . ASN A 1 209 ? 73.690 28.562 40.528 1.00 9.44 209 ASN A C 1
ATOM 1680 O O . ASN A 1 209 ? 73.348 27.570 39.854 1.00 10.32 209 ASN A O 1
ATOM 1685 N N . LEU A 1 210 ? 73.249 29.795 40.259 1.00 9.52 210 LEU A N 1
ATOM 1686 C CA . LEU A 1 210 ? 72.399 30.031 39.086 1.00 9.60 210 LEU A CA 1
ATOM 1687 C C . LEU A 1 210 ? 73.123 29.693 37.804 1.00 9.37 210 LEU A C 1
ATOM 1688 O O . LEU A 1 210 ? 72.545 29.109 36.890 1.00 9.93 210 LEU A O 1
ATOM 1693 N N . ARG A 1 211 ? 74.437 30.009 37.711 1.00 9.66 211 ARG A N 1
ATOM 1694 C CA . ARG A 1 211 ? 75.227 29.578 36.558 1.00 9.66 211 ARG A CA 1
ATOM 1695 C C . ARG A 1 211 ? 75.241 28.070 36.472 1.00 9.82 211 ARG A C 1
ATOM 1696 O O . ARG A 1 211 ? 75.138 27.486 35.381 1.00 10.05 211 ARG A O 1
ATOM 1704 N N . ASP A 1 212 ? 75.447 27.384 37.607 1.00 10.21 212 ASP A N 1
ATOM 1705 C CA . ASP A 1 212 ? 75.488 25.914 37.577 1.00 10.35 212 ASP A CA 1
ATOM 1706 C C . ASP A 1 212 ? 74.137 25.345 37.139 1.00 10.12 212 ASP A C 1
ATOM 1707 O O . ASP A 1 212 ? 74.120 24.311 36.429 1.00 10.82 212 ASP A O 1
ATOM 1712 N N . GLN A 1 213 ? 73.020 25.987 37.502 1.00 10.23 213 GLN A N 1
ATOM 1713 C CA . GLN A 1 213 ? 71.707 25.525 37.080 1.00 10.75 213 GLN A CA 1
ATOM 1714 C C . GLN A 1 213 ? 71.489 25.732 35.578 1.00 9.89 213 GLN A C 1
ATOM 1715 O O . GLN A 1 213 ? 70.880 24.887 34.922 1.00 10.44 213 GLN A O 1
ATOM 1721 N N . VAL A 1 214 ? 71.987 26.846 35.045 1.00 9.77 214 VAL A N 1
ATOM 1722 C CA . VAL A 1 214 ? 71.937 27.026 33.579 1.00 9.48 214 VAL A CA 1
ATOM 1723 C C . VAL A 1 214 ? 72.730 25.919 32.908 1.00 9.19 214 VAL A C 1
ATOM 1724 O O . VAL A 1 214 ? 72.259 25.327 31.915 1.00 9.75 214 VAL A O 1
ATOM 1728 N N . ASP A 1 215 ? 73.919 25.597 33.422 1.00 9.78 215 ASP A N 1
ATOM 1729 C CA . ASP A 1 215 ? 74.695 24.488 32.869 1.00 10.15 215 ASP A CA 1
ATOM 1730 C C . ASP A 1 215 ? 73.938 23.168 32.941 1.00 10.09 215 ASP A C 1
ATOM 1731 O O . ASP A 1 215 ? 73.961 22.390 31.969 1.00 10.60 215 ASP A O 1
ATOM 1736 N N . TYR A 1 216 ? 73.231 22.906 34.036 1.00 10.07 216 TYR A N 1
ATOM 1737 C CA . TYR A 1 216 ? 72.429 21.683 34.135 1.00 10.12 216 TYR A CA 1
ATOM 1738 C C . TYR A 1 216 ? 71.423 21.659 32.994 1.00 10.05 216 TYR A C 1
ATOM 1739 O O . TYR A 1 216 ? 71.245 20.649 32.300 1.00 10.57 216 TYR A O 1
ATOM 1748 N N . ALA A 1 217 ? 70.722 22.775 32.777 1.00 9.96 217 ALA A N 1
ATOM 1749 C CA . ALA A 1 217 ? 69.701 22.816 31.732 1.00 9.76 217 ALA A CA 1
ATOM 1750 C C . ALA A 1 217 ? 70.292 22.578 30.353 1.00 9.37 217 ALA A C 1
ATOM 1751 O O . ALA A 1 217 ? 69.740 21.809 29.548 1.00 9.87 217 ALA A O 1
ATOM 1753 N N . LEU A 1 218 ? 71.397 23.251 30.073 1.00 9.69 218 LEU A N 1
ATOM 1754 C CA . LEU A 1 218 ? 72.091 23.062 28.802 1.00 10.01 218 LEU A CA 1
ATOM 1755 C C . LEU A 1 218 ? 72.512 21.616 28.617 1.00 10.41 218 LEU A C 1
ATOM 1756 O O . LEU A 1 218 ? 72.413 21.058 27.488 1.00 11.08 218 LEU A O 1
ATOM 1761 N N . ASP A 1 219 ? 72.906 20.945 29.690 1.00 10.55 219 ASP A N 1
ATOM 1762 C CA . ASP A 1 219 ? 73.324 19.539 29.643 1.00 11.34 219 ASP A CA 1
ATOM 1763 C C . ASP A 1 219 ? 72.177 18.607 29.341 1.00 11.62 219 ASP A C 1
ATOM 1764 O O . ASP A 1 219 ? 72.431 17.452 28.970 1.00 13.80 219 ASP A O 1
ATOM 1769 N N . GLN A 1 220 ? 70.906 19.052 29.482 1.00 10.80 220 GLN A N 1
ATOM 1770 C CA . GLN A 1 220 ? 69.753 18.265 29.100 1.00 10.81 220 GLN A CA 1
ATOM 1771 C C . GLN A 1 220 ? 69.337 18.515 27.646 1.00 11.48 220 GLN A C 1
ATOM 1772 O O . GLN A 1 220 ? 68.311 18.015 27.175 1.00 12.05 220 GLN A O 1
ATOM 1778 N N . GLY A 1 221 ? 70.121 19.316 26.924 1.00 11.18 221 GLY A N 1
ATOM 1779 C CA . GLY A 1 221 ? 69.804 19.624 25.534 1.00 11.70 221 GLY A CA 1
ATOM 1780 C C . GLY A 1 221 ? 68.830 20.761 25.390 1.00 10.44 221 GLY A C 1
ATOM 1781 O O . GLY A 1 221 ? 68.379 21.021 24.258 1.00 11.89 221 GLY A O 1
ATOM 1782 N N . ALA A 1 222 ? 68.442 21.451 26.483 1.00 10.13 222 ALA A N 1
ATOM 1783 C CA . ALA A 1 222 ? 67.571 22.599 26.400 1.00 9.35 222 ALA A CA 1
ATOM 1784 C C . ALA A 1 222 ? 68.349 23.804 25.906 1.00 9.72 222 ALA A C 1
ATOM 1785 O O . ALA A 1 222 ? 69.505 24.037 26.353 1.00 11.81 222 ALA A O 1
ATOM 1787 N N . ALA A 1 223 ? 67.754 24.600 25.018 1.00 8.96 223 ALA A N 1
ATOM 1788 C CA . ALA A 1 223 ? 68.344 25.857 24.590 1.00 8.85 223 ALA A CA 1
ATOM 1789 C C . ALA A 1 223 ? 67.849 26.971 25.508 1.00 8.56 223 ALA A C 1
ATOM 1790 O O . ALA A 1 223 ? 66.686 26.978 25.903 1.00 9.83 223 ALA A O 1
ATOM 1792 N N . ILE A 1 224 ? 68.739 27.898 25.873 1.00 8.57 224 ILE A N 1
ATOM 1793 C CA . ILE A 1 224 ? 68.440 28.950 26.844 1.00 8.67 224 ILE A CA 1
ATOM 1794 C C . ILE A 1 224 ? 68.723 30.305 26.191 1.00 8.27 224 ILE A C 1
ATOM 1795 O O . ILE A 1 224 ? 69.771 30.489 25.595 1.00 9.29 224 ILE A O 1
ATOM 1800 N N . PHE A 1 225 ? 67.747 31.228 26.316 1.00 8.37 225 PHE A N 1
ATOM 1801 C CA . PHE A 1 225 ? 67.957 32.615 25.867 1.00 8.50 225 PHE A CA 1
ATOM 1802 C C . PHE A 1 225 ? 67.848 33.482 27.122 1.00 7.78 225 PHE A C 1
ATOM 1803 O O . PHE A 1 225 ? 66.839 33.422 27.833 1.00 8.25 225 PHE A O 1
ATOM 1811 N N . VAL A 1 226 ? 68.858 34.301 27.379 1.00 8.26 226 VAL A N 1
ATOM 1812 C CA . VAL A 1 226 ? 68.849 35.211 28.559 1.00 8.21 226 VAL A CA 1
ATOM 1813 C C . VAL A 1 226 ? 68.126 36.471 28.114 1.00 8.35 226 VAL A C 1
ATOM 1814 O O . VAL A 1 226 ? 68.716 37.511 27.818 1.00 8.82 226 VAL A O 1
ATOM 1818 N N . SER A 1 227 ? 66.776 36.361 28.035 1.00 8.27 227 SER A N 1
ATOM 1819 C CA . SER A 1 227 ? 66.009 37.413 27.388 1.00 8.42 227 SER A CA 1
ATOM 1820 C C . SER A 1 227 ? 65.872 38.687 28.219 1.00 8.37 227 SER A C 1
ATOM 1821 O O . SER A 1 227 ? 65.378 39.680 27.703 1.00 9.04 227 SER A O 1
ATOM 1824 N N . GLU A 1 228 ? 66.303 38.638 29.465 1.00 8.29 228 GLU A N 1
ATOM 1825 C CA . GLU A 1 228 ? 66.309 39.845 30.315 1.00 8.40 228 GLU A CA 1
ATOM 1826 C C . GLU A 1 228 ? 67.358 39.635 31.388 1.00 8.53 228 GLU A C 1
ATOM 1827 O O . GLU A 1 228 ? 67.345 38.618 32.108 1.00 9.72 228 GLU A O 1
ATOM 1833 N N . TRP A 1 229 ? 68.215 40.634 31.578 1.00 8.51 229 TRP A N 1
ATOM 1834 C CA . TRP A 1 229 ? 69.119 40.617 32.713 1.00 8.44 229 TRP A CA 1
ATOM 1835 C C . TRP A 1 229 ? 69.442 42.065 33.068 1.00 8.48 229 TRP A C 1
ATOM 1836 O O . TRP A 1 229 ? 69.436 42.940 32.193 1.00 9.10 229 TRP A O 1
ATOM 1847 N N . GLY A 1 230 ? 69.787 42.297 34.336 1.00 9.06 230 GLY A N 1
ATOM 1848 C CA . GLY A 1 230 ? 70.190 43.606 34.773 1.00 9.50 230 GLY A CA 1
ATOM 1849 C C . GLY A 1 230 ? 71.494 43.629 35.528 1.00 9.09 230 GLY A C 1
ATOM 1850 O O . GLY A 1 230 ? 71.910 42.640 36.125 1.00 9.64 230 GLY A O 1
ATOM 1851 N N . THR A 1 231 ? 72.115 44.824 35.532 1.00 9.68 231 THR A N 1
ATOM 1852 C CA . THR A 1 231 ? 73.296 45.072 36.321 1.00 9.93 231 THR A CA 1
ATOM 1853 C C . THR A 1 231 ? 72.961 45.417 37.781 1.00 9.91 231 THR A C 1
ATOM 1854 O O . THR A 1 231 ? 73.906 45.537 38.597 1.00 11.36 231 THR A O 1
ATOM 1858 N N . SER A 1 232 ? 71.719 45.585 38.097 1.00 10.56 232 SER A N 1
ATOM 1859 C CA . SER A 1 232 ? 71.212 45.996 39.400 1.00 11.37 232 SER A CA 1
ATOM 1860 C C . SER A 1 232 ? 70.831 44.810 40.263 1.00 10.95 232 SER A C 1
ATOM 1861 O O . SER A 1 232 ? 71.069 43.662 39.908 1.00 10.78 232 SER A O 1
ATOM 1864 N N . ALA A 1 233 ? 70.208 45.122 41.397 1.00 11.81 233 ALA A N 1
ATOM 1865 C CA . ALA A 1 233 ? 69.503 44.120 42.180 1.00 11.82 233 ALA A CA 1
ATOM 1866 C C . ALA A 1 233 ? 68.235 43.692 41.455 1.00 12.19 233 ALA A C 1
ATOM 1867 O O . ALA A 1 233 ? 67.810 44.341 40.462 1.00 13.98 233 ALA A O 1
ATOM 1869 N N . ALA A 1 234 ? 67.553 42.675 41.991 1.00 13.08 234 ALA A N 1
ATOM 1870 C CA . ALA A 1 234 ? 66.389 42.069 41.372 1.00 13.85 234 ALA A CA 1
ATOM 1871 C C . ALA A 1 234 ? 65.167 42.950 41.286 1.00 14.85 234 ALA A C 1
ATOM 1872 O O . ALA A 1 234 ? 64.252 42.678 40.507 1.00 18.80 234 ALA A O 1
ATOM 1874 N N . THR A 1 235 ? 65.193 44.057 42.027 1.00 14.97 235 THR A N 1
ATOM 1875 C CA . THR A 1 235 ? 64.123 45.061 41.915 1.00 16.11 235 THR A CA 1
ATOM 1876 C C . THR A 1 235 ? 64.296 45.950 40.707 1.00 15.41 235 THR A C 1
ATOM 1877 O O . THR A 1 235 ? 63.405 46.787 40.437 1.00 19.07 235 THR A O 1
ATOM 1881 N N . GLY A 1 236 ? 65.445 45.882 40.031 1.00 14.09 236 GLY A N 1
ATOM 1882 C CA . GLY A 1 236 ? 65.768 46.809 38.976 1.00 14.11 236 GLY A CA 1
ATOM 1883 C C . GLY A 1 236 ? 66.521 48.022 39.484 1.00 13.43 236 GLY A C 1
ATOM 1884 O O . GLY A 1 236 ? 66.906 48.884 38.652 1.00 13.50 236 GLY A O 1
ATOM 1885 N N . ASP A 1 237 ? 66.697 48.140 40.794 1.00 14.12 237 ASP A N 1
ATOM 1886 C CA . ASP A 1 237 ? 67.364 49.272 41.400 1.00 14.84 237 ASP A CA 1
ATOM 1887 C C . ASP A 1 237 ? 68.423 48.766 42.386 1.00 15.62 237 ASP A C 1
ATOM 1888 O O . ASP A 1 237 ? 69.077 47.724 42.212 1.00 17.38 237 ASP A O 1
ATOM 1893 N N . GLY A 1 238 ? 68.762 49.592 43.340 1.00 18.02 238 GLY A N 1
ATOM 1894 C CA . GLY A 1 238 ? 69.688 49.374 44.391 1.00 19.29 238 GLY A CA 1
ATOM 1895 C C . GLY A 1 238 ? 71.176 49.229 44.105 1.00 19.72 238 GLY A C 1
ATOM 1896 O O . GLY A 1 238 ? 71.841 48.426 44.789 1.00 26.50 238 GLY A O 1
ATOM 1897 N N . GLY A 1 239 ? 71.708 49.953 43.182 1.00 22.72 239 GLY A N 1
ATOM 1898 C CA . GLY A 1 239 ? 73.145 49.763 43.034 1.00 21.86 239 GLY A CA 1
ATOM 1899 C C . GLY A 1 239 ? 73.444 48.999 41.779 1.00 17.62 239 GLY A C 1
ATOM 1900 O O . GLY A 1 239 ? 72.560 48.342 41.189 1.00 17.48 239 GLY A O 1
ATOM 1901 N N . VAL A 1 240 ? 74.600 49.228 41.256 1.00 17.96 240 VAL A N 1
ATOM 1902 C CA . VAL A 1 240 ? 75.126 48.571 40.072 1.00 16.87 240 VAL A CA 1
ATOM 1903 C C . VAL A 1 240 ? 76.233 47.622 40.530 1.00 15.09 240 VAL A C 1
ATOM 1904 O O . VAL A 1 240 ? 77.025 47.933 41.452 1.00 19.15 240 VAL A O 1
ATOM 1908 N N . PHE A 1 241 ? 76.248 46.438 39.966 1.00 12.70 241 PHE A N 1
ATOM 1909 C CA . PHE A 1 241 ? 77.093 45.322 40.409 1.00 12.35 241 PHE A CA 1
ATOM 1910 C C . PHE A 1 241 ? 77.921 44.827 39.238 1.00 11.67 241 PHE A C 1
ATOM 1911 O O . PHE A 1 241 ? 77.650 43.765 38.662 1.00 12.68 241 PHE A O 1
ATOM 1919 N N . LEU A 1 242 ? 78.865 45.632 38.811 1.00 12.76 242 LEU A N 1
ATOM 1920 C CA . LEU A 1 242 ? 79.576 45.325 37.578 1.00 13.16 242 LEU A CA 1
ATOM 1921 C C . LEU A 1 242 ? 80.519 44.181 37.683 1.00 13.19 242 LEU A C 1
ATOM 1922 O O . LEU A 1 242 ? 80.774 43.513 36.661 1.00 13.36 242 LEU A O 1
ATOM 1927 N N . ASP A 1 243 ? 81.063 43.861 38.852 1.00 13.44 243 ASP A N 1
ATOM 1928 C CA . ASP A 1 243 ? 81.928 42.700 38.977 1.00 13.77 243 ASP A CA 1
ATOM 1929 C C . ASP A 1 243 ? 81.131 41.427 38.660 1.00 12.03 243 ASP A C 1
ATOM 1930 O O . ASP A 1 243 ? 81.576 40.616 37.829 1.00 13.00 243 ASP A O 1
ATOM 1935 N N . GLU A 1 244 ? 80.008 41.240 39.295 1.00 11.52 244 GLU A N 1
ATOM 1936 C CA . GLU A 1 244 ? 79.199 40.053 39.037 1.00 10.81 244 GLU A CA 1
ATOM 1937 C C . GLU A 1 244 ? 78.626 40.100 37.640 1.00 10.35 244 GLU A C 1
ATOM 1938 O O . GLU A 1 244 ? 78.490 39.066 36.963 1.00 10.84 244 GLU A O 1
ATOM 1944 N N . ALA A 1 245 ? 78.270 41.291 37.134 1.00 10.42 245 ALA A N 1
ATOM 1945 C CA . ALA A 1 245 ? 77.788 41.370 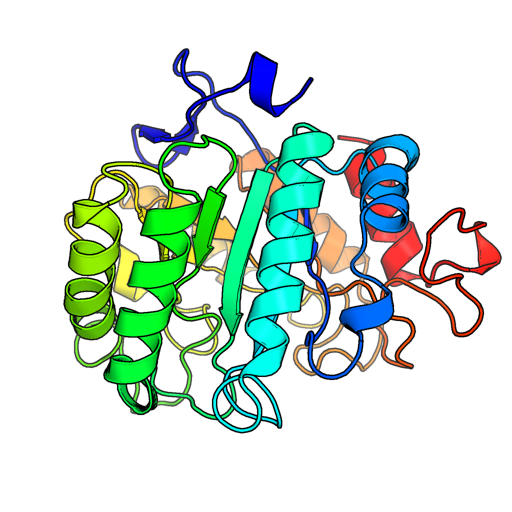35.749 1.00 11.00 245 ALA A CA 1
ATOM 1946 C C . ALA A 1 245 ? 78.829 40.831 34.785 1.00 10.86 245 ALA A C 1
ATOM 1947 O O . ALA A 1 245 ? 78.493 40.111 33.831 1.00 11.00 245 ALA A O 1
ATOM 1949 N N . GLN A 1 246 ? 80.098 41.206 34.997 1.00 11.21 246 GLN A N 1
ATOM 1950 C CA . GLN A 1 246 ? 81.160 40.747 34.122 1.00 11.54 246 GLN A CA 1
ATOM 1951 C C . GLN A 1 246 ? 81.303 39.216 34.180 1.00 11.69 246 GLN A C 1
ATOM 1952 O O . GLN A 1 246 ? 81.546 38.571 33.159 1.00 11.77 246 GLN A O 1
ATOM 1958 N N . VAL A 1 247 ? 81.180 38.641 35.378 1.00 11.63 247 VAL A N 1
ATOM 1959 C CA . VAL A 1 247 ? 81.227 37.175 35.496 1.00 11.94 247 VAL A CA 1
ATOM 1960 C C . VAL A 1 247 ? 80.138 36.568 34.631 1.00 10.84 247 VAL A C 1
ATOM 1961 O O . VAL A 1 247 ? 80.372 35.599 33.878 1.00 11.86 247 VAL A O 1
ATOM 1965 N N . TRP A 1 248 ? 78.917 37.105 34.690 1.00 10.47 248 TRP A N 1
ATOM 1966 C CA . TRP A 1 248 ? 77.835 36.606 33.858 1.00 10.77 248 TRP A CA 1
ATOM 1967 C C . TRP A 1 248 ? 78.097 36.816 32.371 1.00 10.49 248 TRP A C 1
ATOM 1968 O O . TRP A 1 248 ? 77.776 35.955 31.558 1.00 10.92 248 TRP A O 1
ATOM 1979 N N . ILE A 1 249 ? 78.638 37.982 31.987 1.00 10.27 249 ILE A N 1
ATOM 1980 C CA . ILE A 1 249 ? 78.953 38.237 30.581 1.00 11.27 249 ILE A CA 1
ATOM 1981 C C . ILE A 1 249 ? 79.904 37.170 30.054 1.00 11.32 249 ILE A C 1
ATOM 1982 O O . ILE A 1 249 ? 79.713 36.599 28.966 1.00 11.69 249 ILE A O 1
ATOM 1987 N N . ASP A 1 250 ? 80.935 36.872 30.834 1.00 11.51 250 ASP A N 1
ATOM 1988 C CA . ASP A 1 250 ? 81.931 35.878 30.391 1.00 12.91 250 ASP A CA 1
ATOM 1989 C C . ASP A 1 250 ? 81.304 34.484 30.323 1.00 11.93 250 ASP A C 1
ATOM 1990 O O . ASP A 1 250 ? 81.562 33.736 29.374 1.00 12.79 250 ASP A O 1
ATOM 1995 N N . PHE A 1 251 ? 80.483 34.130 31.301 1.00 11.56 251 PHE A N 1
ATOM 1996 C CA . PHE A 1 251 ? 79.746 32.872 31.285 1.00 11.20 251 PHE A CA 1
ATOM 1997 C C . PHE A 1 251 ? 78.891 32.749 30.033 1.00 11.00 251 PHE A C 1
ATOM 1998 O O . PHE A 1 251 ? 78.883 31.699 29.373 1.00 11.44 251 PHE A O 1
ATOM 2006 N N . MET A 1 252 ? 78.136 33.795 29.707 1.00 10.91 252 MET A N 1
ATOM 2007 C CA . MET A 1 252 ? 77.282 33.743 28.536 1.00 11.03 252 MET A CA 1
ATOM 2008 C C . MET A 1 252 ? 78.092 33.582 27.266 1.00 11.50 252 MET A C 1
ATOM 2009 O O . MET A 1 252 ? 77.684 32.834 26.363 1.00 11.84 252 MET A O 1
ATOM 2014 N N . ASP A 1 253 ? 79.232 34.238 27.164 1.00 11.70 253 ASP A N 1
ATOM 2015 C CA . ASP A 1 253 ? 80.064 34.047 25.977 1.00 12.64 253 ASP A CA 1
ATOM 2016 C C . ASP A 1 253 ? 80.591 32.621 25.898 1.00 14.00 253 ASP A C 1
ATOM 2017 O O . ASP A 1 253 ? 80.531 32.016 24.837 1.00 15.75 253 ASP A O 1
ATOM 2022 N N . GLU A 1 254 ? 81.030 32.049 27.018 1.00 14.04 254 GLU A N 1
ATOM 2023 C CA . GLU A 1 254 ? 81.531 30.667 27.007 1.00 14.98 254 GLU A CA 1
ATOM 2024 C C . GLU A 1 254 ? 80.459 29.679 26.609 1.00 15.14 254 GLU A C 1
ATOM 2025 O O . GLU A 1 254 ? 80.778 28.666 25.979 1.00 16.56 254 GLU A O 1
ATOM 2031 N N . ARG A 1 255 ? 79.182 29.926 27.007 1.00 14.80 255 ARG A N 1
ATOM 2032 C CA . ARG A 1 255 ? 78.066 29.024 26.745 1.00 14.26 255 ARG A CA 1
ATOM 2033 C C . ARG A 1 255 ? 77.297 29.421 25.469 1.00 13.97 255 ARG A C 1
ATOM 2034 O O . ARG A 1 255 ? 76.227 28.852 25.163 1.00 14.87 255 ARG A O 1
ATOM 2042 N N . ASN A 1 256 ? 77.784 30.420 24.712 1.00 15.59 256 ASN A N 1
ATOM 2043 C CA . ASN A 1 256 ? 77.033 30.885 23.540 1.00 17.19 256 ASN A CA 1
ATOM 2044 C C . ASN A 1 256 ? 75.564 31.255 23.782 1.00 14.68 256 ASN A C 1
ATOM 2045 O O . ASN A 1 256 ? 74.572 30.877 23.032 1.00 16.75 256 ASN A O 1
ATOM 2050 N N . LEU A 1 257 ? 75.373 31.998 24.882 1.00 11.19 257 LEU A N 1
ATOM 2051 C CA . LEU A 1 257 ? 74.034 32.399 25.233 1.00 10.10 257 LEU A CA 1
ATOM 2052 C C . LEU A 1 257 ? 73.739 33.818 24.747 1.00 9.20 257 LEU A C 1
ATOM 2053 O O . LEU A 1 257 ? 74.499 34.760 25.036 1.00 10.72 257 LEU A O 1
ATOM 2058 N N . SER A 1 258 ? 72.636 33.932 24.037 1.00 8.89 258 SER A N 1
ATOM 2059 C CA . SER A 1 258 ? 72.126 35.245 23.597 1.00 8.53 258 SER A CA 1
ATOM 2060 C C . SER A 1 258 ? 71.457 35.972 24.758 1.00 8.60 258 SER A C 1
ATOM 2061 O O . SER A 1 258 ? 70.941 35.370 25.692 1.00 8.86 258 SER A O 1
ATOM 2064 N N . TRP A 1 259 ? 71.427 37.318 24.643 1.00 8.71 259 TRP A N 1
ATOM 2065 C CA . TRP A 1 259 ? 70.912 38.098 25.759 1.00 8.49 259 TRP A CA 1
ATOM 2066 C C . TRP A 1 259 ? 70.383 39.462 25.322 1.00 8.31 259 TRP A C 1
ATOM 2067 O O . TRP A 1 259 ? 70.800 40.053 24.321 1.00 9.06 259 TRP A O 1
ATOM 2078 N N . ALA A 1 260 ? 69.492 39.965 26.179 1.00 8.49 260 ALA A N 1
ATOM 2079 C CA . ALA A 1 260 ? 68.978 41.335 26.080 1.00 8.47 260 ALA A CA 1
ATOM 2080 C C . ALA A 1 260 ? 69.027 41.952 27.499 1.00 8.32 260 ALA A C 1
ATOM 2081 O O . ALA A 1 260 ? 68.562 41.371 28.463 1.00 9.06 260 ALA A O 1
ATOM 2083 N N . ASN A 1 261 ? 69.634 43.148 27.579 1.00 8.61 261 ASN A N 1
ATOM 2084 C CA . ASN A 1 261 ? 69.762 43.855 28.851 1.00 8.76 261 ASN A CA 1
ATOM 2085 C C . ASN A 1 261 ? 68.543 44.743 29.137 1.00 8.64 261 ASN A C 1
ATOM 2086 O O . ASN A 1 261 ? 68.010 45.413 28.265 1.00 9.07 261 ASN A O 1
ATOM 2091 N N . TRP A 1 262 ? 68.173 44.748 30.429 1.00 8.76 262 TRP A N 1
ATOM 2092 C CA . TRP A 1 262 ? 67.113 45.559 30.961 1.00 8.79 262 TRP A CA 1
ATOM 2093 C C . TRP A 1 262 ? 67.736 46.800 31.616 1.00 8.79 262 TRP A C 1
ATOM 2094 O O . TRP A 1 262 ? 68.493 46.604 32.573 1.00 9.82 262 TRP A O 1
ATOM 2105 N N . SER A 1 263 ? 67.447 48.020 31.165 1.00 9.19 263 SER A N 1
ATOM 2106 C CA . SER A 1 263 ? 66.519 48.351 30.089 1.00 9.44 263 SER A CA 1
ATOM 2107 C C . SER A 1 263 ? 66.859 49.731 29.536 1.00 9.05 263 SER A C 1
ATOM 2108 O O . SER A 1 263 ? 67.585 50.545 30.135 1.00 9.83 263 SER A O 1
ATOM 2111 N N . LEU A 1 264 ? 66.281 50.007 28.369 1.00 9.39 264 LEU A N 1
ATOM 2112 C CA . LEU A 1 264 ? 66.498 51.267 27.660 1.00 9.54 264 LEU A CA 1
ATOM 2113 C C . LEU A 1 264 ? 65.449 52.303 28.110 1.00 9.58 264 LEU A C 1
ATOM 2114 O O . LEU A 1 264 ? 64.386 52.489 27.518 1.00 11.53 264 LEU A O 1
ATOM 2119 N N . THR A 1 265 ? 65.809 53.020 29.178 1.00 10.44 265 THR A N 1
ATOM 2120 C CA . THR A 1 265 ? 64.976 54.094 29.716 1.00 10.95 265 THR A CA 1
ATOM 2121 C C . THR A 1 265 ? 65.873 55.045 30.477 1.00 10.91 265 THR A C 1
ATOM 2122 O O . THR A 1 265 ? 67.013 54.696 30.829 1.00 11.19 265 THR A O 1
ATOM 2126 N N . HIS A 1 266 ? 65.327 56.220 30.777 1.00 12.21 266 HIS A N 1
ATOM 2127 C CA . HIS A 1 266 ? 65.971 57.201 31.629 1.00 12.52 266 HIS A CA 1
ATOM 2128 C C . HIS A 1 266 ? 65.452 57.141 33.068 1.00 13.47 266 HIS A C 1
ATOM 2129 O O . HIS A 1 266 ? 65.834 58.040 33.856 1.00 15.21 266 HIS A O 1
ATOM 2136 N N . LYS A 1 267 ? 64.636 56.179 33.418 1.00 13.15 267 LYS A N 1
ATOM 2137 C CA . LYS A 1 267 ? 64.115 56.056 34.783 1.00 14.00 267 LYS A CA 1
ATOM 2138 C C . LYS A 1 267 ? 65.233 56.117 35.779 1.00 13.77 267 LYS A C 1
ATOM 2139 O O . LYS A 1 267 ? 66.326 55.559 35.547 1.00 14.12 267 LYS A O 1
ATOM 2145 N N . ASP A 1 268 ? 64.987 56.726 36.936 1.00 15.42 268 ASP A N 1
ATOM 2146 C CA . ASP A 1 268 ? 65.998 56.831 37.985 1.00 15.64 268 ASP A CA 1
ATOM 2147 C C . ASP A 1 268 ? 66.092 55.545 38.797 1.00 15.93 268 ASP A C 1
ATOM 2148 O O . ASP A 1 268 ? 65.636 55.457 39.962 1.00 18.84 268 ASP A O 1
ATOM 2153 N N . GLU A 1 269 ? 66.689 54.541 38.189 1.00 14.88 269 GLU A N 1
ATOM 2154 C CA . GLU A 1 269 ? 66.942 53.259 38.832 1.00 14.31 269 GLU A CA 1
ATOM 2155 C C . GLU A 1 269 ? 68.255 52.761 38.231 1.00 13.24 269 GLU A C 1
ATOM 2156 O O . GLU A 1 269 ? 68.548 53.013 37.062 1.00 13.44 269 GLU A O 1
ATOM 2162 N N . SER A 1 270 ? 68.990 51.957 38.998 1.00 13.28 270 SER A N 1
ATOM 2163 C CA . SER A 1 270 ? 70.312 51.575 38.563 1.00 13.25 270 SER A CA 1
ATOM 2164 C C . SER A 1 270 ? 70.340 50.754 37.274 1.00 12.05 270 SER A C 1
ATOM 2165 O O . SER A 1 270 ? 71.342 50.823 36.576 1.00 13.25 270 SER A O 1
ATOM 2168 N N . SER A 1 271 ? 69.333 49.932 37.002 1.00 11.50 271 SER A N 1
ATOM 2169 C CA . SER A 1 271 ? 69.377 49.151 35.777 1.00 11.10 271 SER A CA 1
ATOM 2170 C C . SER A 1 271 ? 69.126 49.960 34.520 1.00 10.88 271 SER A C 1
ATOM 2171 O O . SER A 1 271 ? 69.351 49.459 33.404 1.00 10.68 271 SER A O 1
ATOM 2174 N N . ALA A 1 272 ? 68.594 51.172 34.642 1.00 10.60 272 ALA A N 1
ATOM 2175 C CA . ALA A 1 272 ? 68.271 51.965 33.464 1.00 10.66 272 ALA A CA 1
ATOM 2176 C C . ALA A 1 272 ? 69.541 52.335 32.727 1.00 10.23 272 ALA A C 1
ATOM 2177 O O . ALA A 1 272 ? 70.527 52.765 33.388 1.00 11.78 272 ALA A O 1
ATOM 2179 N N . ALA A 1 273 ? 69.576 52.236 31.401 1.00 10.17 273 ALA A N 1
ATOM 2180 C CA . ALA A 1 273 ? 70.764 52.501 30.627 1.00 10.53 273 ALA A CA 1
ATOM 2181 C C . ALA A 1 273 ? 71.057 53.989 30.390 1.00 10.57 273 ALA A C 1
ATOM 2182 O O . ALA A 1 273 ? 72.180 54.307 30.015 1.00 11.56 273 ALA A O 1
ATOM 2184 N N A LEU A 1 274 ? 70.041 54.838 30.516 0.50 10.69 274 LEU A N 1
ATOM 2185 N N B LEU A 1 274 ? 70.042 54.838 30.518 0.50 10.63 274 LEU A N 1
ATOM 2186 C CA A LEU A 1 274 ? 70.188 56.240 30.086 0.50 11.36 274 LEU A CA 1
ATOM 2187 C CA B LEU A 1 274 ? 70.185 56.244 30.097 0.50 11.17 274 LEU A CA 1
ATOM 2188 C C A LEU A 1 274 ? 69.993 57.180 31.283 0.50 12.08 274 LEU A C 1
ATOM 2189 C C B LEU A 1 274 ? 69.975 57.171 31.301 0.50 11.62 274 LEU A C 1
ATOM 2190 O O A LEU A 1 274 ? 69.286 56.873 32.230 0.50 13.11 274 LEU A O 1
ATOM 2191 O O B LEU A 1 274 ? 69.246 56.864 32.235 0.50 12.65 274 LEU A O 1
ATOM 2200 N N A MET A 1 275 ? 70.600 58.350 31.131 0.50 13.10 275 MET A N 1
ATOM 2201 N N B MET A 1 275 ? 70.584 58.344 31.197 0.50 12.44 275 MET A N 1
ATOM 2202 C CA A MET A 1 275 ? 70.445 59.427 32.122 0.50 13.85 275 MET A CA 1
ATOM 2203 C CA B MET A 1 275 ? 70.386 59.399 32.200 0.50 14.30 275 MET A CA 1
ATOM 2204 C C A MET A 1 275 ? 69.167 60.195 31.831 0.50 14.84 275 MET A C 1
ATOM 2205 C C B MET A 1 275 ? 69.279 60.331 31.717 0.50 16.36 275 MET A C 1
ATOM 2206 O O A MET A 1 275 ? 68.442 60.060 30.834 0.50 13.97 275 MET A O 1
ATOM 2207 O O B MET A 1 275 ? 69.061 60.443 30.498 0.50 15.87 275 MET A O 1
ATOM 2216 N N A PRO A 1 276 ? 68.791 61.122 32.712 0.50 17.81 276 PRO A N 1
ATOM 2217 N N B PRO A 1 276 ? 68.643 61.029 32.668 0.50 19.90 276 PRO A N 1
ATOM 2218 C CA A PRO A 1 276 ? 67.591 61.927 32.541 0.50 20.31 276 PRO A CA 1
ATOM 2219 C CA B PRO A 1 276 ? 67.562 61.963 32.289 0.50 22.32 276 PRO A CA 1
ATOM 2220 C C A PRO A 1 276 ? 67.450 62.710 31.261 0.50 18.90 276 PRO A C 1
ATOM 2221 C C B PRO A 1 276 ? 68.092 62.937 31.270 0.50 23.30 276 PRO A C 1
ATOM 2222 O O A PRO A 1 276 ? 66.271 62.730 30.835 0.50 21.33 276 PRO A O 1
ATOM 2223 O O B PRO A 1 276 ? 69.311 63.177 31.328 0.50 25.14 276 PRO A O 1
ATOM 2230 N N A GLY A 1 277 ? 68.491 63.289 30.688 0.50 17.81 277 GLY A N 1
ATOM 2231 N N B GLY A 1 277 ? 67.339 63.454 30.288 0.50 24.41 277 GLY A N 1
ATOM 2232 C CA A GLY A 1 277 ? 68.681 64.065 29.539 0.50 17.81 277 GLY A CA 1
ATOM 2233 C CA B GLY A 1 277 ? 67.930 64.342 29.301 0.50 25.29 277 GLY A CA 1
ATOM 2234 C C A GLY A 1 277 ? 68.917 63.409 28.179 0.50 16.88 277 GLY A C 1
ATOM 2235 C C B GLY A 1 277 ? 68.363 63.513 28.102 0.50 23.41 277 GLY A C 1
ATOM 2236 O O A GLY A 1 277 ? 69.264 63.982 27.133 0.50 19.32 277 GLY A O 1
ATOM 2237 O O B GLY A 1 277 ? 68.499 64.093 27.046 0.50 23.42 277 GLY A O 1
ATOM 2238 N N A ALA A 1 278 ? 68.883 62.064 28.180 0.50 14.60 278 ALA A N 1
ATOM 2239 N N B ALA A 1 278 ? 68.521 62.176 28.289 0.50 21.14 278 ALA A N 1
ATOM 2240 C CA A ALA A 1 278 ? 69.112 61.328 26.951 0.50 14.43 278 ALA A CA 1
ATOM 2241 C CA B ALA A 1 278 ? 68.918 61.384 27.128 0.50 17.71 278 ALA A CA 1
ATOM 2242 C C A ALA A 1 278 ? 67.942 61.516 25.963 0.50 13.16 278 ALA A C 1
ATOM 2243 C C B ALA A 1 278 ? 67.919 61.515 25.966 0.50 14.80 278 ALA A C 1
ATOM 2244 O O A ALA A 1 278 ? 66.771 61.372 26.299 0.50 14.00 278 ALA A O 1
ATOM 2245 O O B ALA A 1 278 ? 66.737 61.312 26.246 0.50 14.81 278 ALA A O 1
ATOM 2248 N N . ASN A 1 279 ? 68.377 61.812 24.764 1.00 13.50 279 ASN A N 1
ATOM 2249 C CA . ASN A 1 279 ? 67.372 62.034 23.687 1.00 12.26 279 ASN A CA 1
ATOM 2250 C C . ASN A 1 279 ? 66.675 60.735 23.342 1.00 11.70 279 ASN A C 1
ATOM 2251 O O . ASN A 1 279 ? 67.378 59.703 23.101 1.00 12.28 279 ASN A O 1
ATOM 2256 N N . PRO A 1 280 ? 65.363 60.701 23.200 1.00 11.13 280 PRO A N 1
ATOM 2257 C CA . PRO A 1 280 ? 64.678 59.450 22.887 1.00 11.43 280 PRO A CA 1
ATOM 2258 C C . PRO A 1 280 ? 64.956 58.895 21.502 1.00 10.88 280 PRO A C 1
ATOM 2259 O O . PRO A 1 280 ? 64.585 57.757 21.228 1.00 11.28 280 PRO A O 1
ATOM 2263 N N . THR A 1 281 ? 65.572 59.677 20.648 1.00 10.57 281 THR A N 1
ATOM 2264 C CA . THR A 1 281 ? 65.937 59.271 19.297 1.00 11.13 281 THR A CA 1
ATOM 2265 C C . THR A 1 281 ? 67.396 58.921 19.125 1.00 10.84 281 THR A C 1
ATOM 2266 O O . THR A 1 281 ? 67.838 58.692 18.010 1.00 12.56 281 THR A O 1
ATOM 2270 N N . GLY A 1 282 ? 68.158 58.815 20.206 1.00 10.94 282 GLY A N 1
ATOM 2271 C CA . GLY A 1 282 ? 69.537 58.344 20.138 1.00 11.29 282 GLY A CA 1
ATOM 2272 C C . GLY A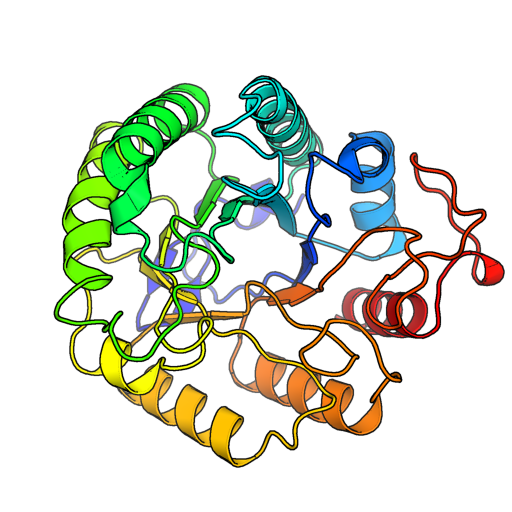 1 282 ? 70.553 59.469 20.131 1.00 11.82 282 GLY A C 1
ATOM 2273 O O . GLY A 1 282 ? 70.278 60.608 20.499 1.00 15.23 282 GLY A O 1
ATOM 2274 N N . GLY A 1 283 ? 71.775 59.090 19.735 1.00 12.18 283 GLY A N 1
ATOM 2275 C CA . GLY A 1 283 ? 72.885 60.045 19.643 1.00 13.97 283 GLY A CA 1
ATOM 2276 C C . GLY A 1 283 ? 73.585 60.320 20.950 1.00 16.96 283 GLY A C 1
ATOM 2277 O O . GLY A 1 283 ? 74.303 61.350 21.076 1.00 20.42 283 GLY A O 1
ATOM 2278 N N . TRP A 1 284 ? 73.413 59.461 21.945 1.00 15.09 284 TRP A N 1
ATOM 2279 C CA . TRP A 1 284 ? 73.872 59.728 23.296 1.00 16.03 284 TRP A CA 1
ATOM 2280 C C . TRP A 1 284 ? 75.368 59.931 23.427 1.00 18.87 284 TRP A C 1
ATOM 2281 O O . TRP A 1 284 ? 76.144 59.111 22.972 1.00 23.03 284 TRP A O 1
ATOM 2292 N N . THR A 1 285 ? 75.713 60.953 24.168 1.00 17.74 285 THR A N 1
ATOM 2293 C CA . THR A 1 285 ? 77.083 61.185 24.597 1.00 19.32 285 THR A CA 1
ATOM 2294 C C . THR A 1 285 ? 77.346 60.295 25.799 1.00 18.38 285 THR A C 1
ATOM 2295 O O . THR A 1 285 ? 76.457 59.706 26.438 1.00 16.57 285 THR A O 1
ATOM 2299 N N . GLU A 1 286 ? 78.622 60.226 26.229 1.00 20.55 286 GLU A N 1
ATOM 2300 C CA . GLU A 1 286 ? 79.027 59.438 27.374 1.00 20.63 286 GLU A CA 1
ATOM 2301 C C . GLU A 1 286 ? 78.274 59.915 28.585 1.00 18.34 286 GLU A C 1
ATOM 2302 O O . GLU A 1 286 ? 77.818 59.086 29.407 1.00 19.32 286 GLU A O 1
ATOM 2308 N N . ALA A 1 287 ? 78.060 61.213 28.772 1.00 17.77 287 ALA A N 1
ATOM 2309 C CA . ALA A 1 287 ? 77.406 61.740 29.927 1.00 18.80 287 ALA A CA 1
ATOM 2310 C C . ALA A 1 287 ? 75.940 61.415 30.021 1.00 17.52 287 ALA A C 1
ATOM 2311 O O . ALA A 1 287 ? 75.340 61.515 31.064 1.00 21.09 287 ALA A O 1
ATOM 2313 N N . GLU A 1 288 ? 75.316 61.010 28.883 1.00 15.61 288 GLU A N 1
ATOM 2314 C CA . GLU A 1 288 ? 73.925 60.653 28.818 1.00 14.82 288 GLU A CA 1
ATOM 2315 C C . GLU A 1 288 ? 73.669 59.166 29.021 1.00 13.93 288 GLU A C 1
ATOM 2316 O O . GLU A 1 288 ? 72.500 58.759 29.048 1.00 14.63 288 GLU A O 1
ATOM 2322 N N . LEU A 1 289 ? 74.725 58.391 29.173 1.00 13.73 289 LEU A N 1
ATOM 2323 C CA . LEU A 1 289 ? 74.596 56.986 29.540 1.00 13.52 289 LEU A CA 1
ATOM 2324 C C . LEU A 1 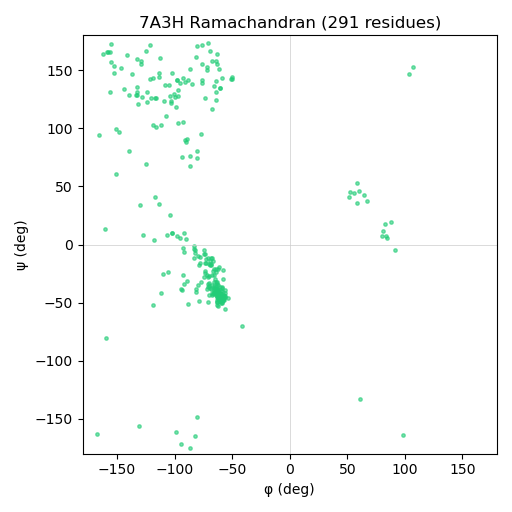289 ? 74.810 56.858 31.041 1.00 13.46 289 LEU A C 1
ATOM 2325 O O . LEU A 1 289 ? 75.706 57.505 31.622 1.00 15.30 289 LEU A O 1
ATOM 2330 N N . SER A 1 290 ? 74.058 56.002 31.701 1.00 13.46 290 SER A N 1
ATOM 2331 C CA . SER A 1 290 ? 74.236 55.704 33.098 1.00 13.85 290 SER A CA 1
ATOM 2332 C C . SER A 1 290 ? 75.434 54.806 33.274 1.00 13.67 290 SER A C 1
ATOM 2333 O O . SER A 1 290 ? 75.973 54.263 32.310 1.00 13.65 290 SER A O 1
ATOM 2336 N N . PRO A 1 291 ? 75.865 54.548 34.536 1.00 14.89 291 PRO A N 1
ATOM 2337 C CA . PRO A 1 291 ? 76.897 53.572 34.712 1.00 15.40 291 PRO A CA 1
ATOM 2338 C C . PRO A 1 291 ? 76.539 52.199 34.119 1.00 14.11 291 PRO A C 1
ATOM 2339 O O . PRO A 1 291 ? 77.381 51.550 33.513 1.00 15.37 291 PRO A O 1
ATOM 2343 N N . SER A 1 292 ? 75.288 51.787 34.259 1.00 13.13 292 SER A N 1
ATOM 2344 C CA . SER A 1 292 ? 74.840 50.553 33.654 1.00 12.38 292 SER A CA 1
ATOM 2345 C C . SER A 1 292 ? 74.927 50.611 32.122 1.00 11.99 292 SER A C 1
ATOM 2346 O O . SER A 1 292 ? 75.488 49.697 31.476 1.00 12.26 292 SER A O 1
ATOM 2349 N N . GLY A 1 293 ? 74.399 51.670 31.530 1.00 11.90 293 GLY A N 1
ATOM 2350 C CA . GLY A 1 293 ? 74.406 51.791 30.070 1.00 11.62 293 GLY A CA 1
ATOM 2351 C C . GLY A 1 293 ? 75.798 51.809 29.502 1.00 11.69 293 GLY A C 1
ATOM 2352 O O . GLY A 1 293 ? 76.091 51.241 28.454 1.00 12.22 293 GLY A O 1
ATOM 2353 N N . THR A 1 294 ? 76.702 52.544 30.188 1.00 12.29 294 THR A N 1
ATOM 2354 C CA . THR A 1 294 ? 78.080 52.614 29.721 1.00 13.56 294 THR A CA 1
ATOM 2355 C C . THR A 1 294 ? 78.708 51.203 29.635 1.00 12.58 294 THR A C 1
ATOM 2356 O O . THR A 1 294 ? 79.379 50.859 28.676 1.00 12.61 294 THR A O 1
ATOM 2360 N N . PHE A 1 295 ? 78.479 50.411 30.696 1.00 12.30 295 PHE A N 1
ATOM 2361 C CA . PHE A 1 295 ? 78.999 49.048 30.756 1.00 12.42 295 PHE A CA 1
ATOM 2362 C C . PHE A 1 295 ? 78.397 48.177 29.643 1.00 11.59 295 PHE A C 1
ATOM 2363 O O . PHE A 1 295 ? 79.105 47.471 28.948 1.00 12.12 295 PHE A O 1
ATOM 2371 N N . VAL A 1 296 ? 77.049 48.211 29.520 1.00 11.54 296 VAL A N 1
ATOM 2372 C CA . VAL A 1 296 ? 76.406 47.339 28.513 1.00 11.29 296 VAL A CA 1
ATOM 2373 C C . VAL A 1 296 ? 76.865 47.704 27.103 1.00 11.70 296 VAL A C 1
ATOM 2374 O O . VAL A 1 296 ? 77.169 46.843 26.296 1.00 11.65 296 VAL A O 1
ATOM 2378 N N . ARG A 1 297 ? 76.929 49.027 26.828 1.00 11.41 297 ARG A N 1
ATOM 2379 C CA . ARG A 1 297 ? 77.446 49.451 25.514 1.00 11.95 297 ARG A CA 1
ATOM 2380 C C . ARG A 1 297 ? 78.826 48.914 25.263 1.00 11.90 297 ARG A C 1
ATOM 2381 O O . ARG A 1 297 ? 79.136 48.428 24.183 1.00 12.78 297 ARG A O 1
ATOM 2389 N N . GLU A 1 298 ? 79.703 49.020 26.278 1.00 12.21 298 GLU A N 1
ATOM 2390 C CA . GLU A 1 298 ? 81.059 48.479 26.124 1.00 13.55 298 GLU A CA 1
ATOM 2391 C C . GLU A 1 298 ? 81.044 46.996 25.810 1.00 12.99 298 GLU A C 1
ATOM 2392 O O . GLU A 1 298 ? 81.825 46.523 24.996 1.00 14.34 298 GLU A O 1
ATOM 2398 N N . LYS A 1 299 ? 80.204 46.242 26.538 1.00 12.25 299 LYS A N 1
ATOM 2399 C CA . LYS A 1 299 ? 80.153 44.805 26.323 1.00 12.97 299 LYS A CA 1
ATOM 2400 C C . LYS A 1 299 ? 79.753 44.485 24.885 1.00 12.65 299 LYS A C 1
ATOM 2401 O O . LYS A 1 299 ? 80.339 43.582 24.265 1.00 14.12 299 LYS A O 1
ATOM 2407 N N . ILE A 1 300 ? 78.726 45.189 24.369 1.00 12.36 300 ILE A N 1
ATOM 2408 C CA . ILE A 1 300 ? 78.290 44.862 23.001 1.00 12.50 300 ILE A CA 1
ATOM 2409 C C . ILE A 1 300 ? 79.313 45.347 21.984 1.00 13.16 300 ILE A C 1
ATOM 2410 O O . ILE A 1 300 ? 79.606 44.629 21.004 1.00 14.95 300 ILE A O 1
ATOM 2415 N N . ARG A 1 301 ? 79.926 46.494 22.180 1.00 13.69 301 ARG A N 1
ATOM 2416 C CA . ARG A 1 301 ? 80.964 46.975 21.246 1.00 15.54 301 ARG A CA 1
ATOM 2417 C C . ARG A 1 301 ? 82.141 46.030 21.220 1.00 16.39 301 ARG A C 1
ATOM 2418 O O . ARG A 1 301 ? 82.705 45.796 20.138 1.00 18.35 301 ARG A O 1
ATOM 2426 N N . GLU A 1 302 ? 82.564 45.473 22.365 1.00 17.51 302 GLU A N 1
ATOM 2427 C CA . GLU A 1 302 ? 83.685 44.546 22.444 1.00 19.19 302 GLU A CA 1
ATOM 2428 C C . GLU A 1 302 ? 83.387 43.279 21.678 1.00 20.99 302 GLU A C 1
ATOM 2429 O O . GLU A 1 302 ? 84.267 42.595 21.148 1.00 25.75 302 GLU A O 1
ATOM 2435 N N . SER A 1 303 ? 82.129 42.880 21.643 1.00 21.20 303 SER A N 1
ATOM 2436 C CA . SER A 1 303 ? 81.686 41.652 21.017 1.00 22.36 303 SER A CA 1
ATOM 2437 C C . SER A 1 303 ? 81.815 41.818 19.519 1.00 26.83 303 SER A C 1
ATOM 2438 O O . SER A 1 303 ? 81.529 42.910 18.977 1.00 31.19 303 SER A O 1
#

GO terms:
  GO:0008810 cellulase activity (F, EXP)

Secondary structure (DSSP, 8-state):
-HHHHH-S-EEETTEEE-TTS-B---EEEEES-HHHHGGG-SHHHHHHIIIII---EEEEEEESSTTSTTT-TTHHHHHHHHHHHHHHHT-EEEEEEE-SSS-STTTTHHHHHHHHHHHHHHHTT-TTEEEE--S---STT--IIIIIHHHHHHHHHHHHTT-SSS-EEE--HHHHTBHHHHHTS--S-TTEEEEEEEETTS--HHHHHHHHHHHHTT--EEEEEEESS-TTS-S---HHHHHHHHHHHHHTT--EEEEEES--SSTT-SB-TT--TT----GGGB-HHHHHHHHHHHH-

Organism: Salipaludibacillus agaradhaerens (NCBI:txid76935)

Solvent-accessible surface area: 11474 Å² total; per-residue (Å²): 95,36,8,146,117,42,5,63,4,38,30,56,150,12,55,6,9,6,91,184,51,102,97,13,37,0,13,0,0,0,0,10,0,10,48,116,36,9,84,2,0,23,85,91,0,0,74,73,0,68,86,25,1,41,3,28,0,0,0,0,0,0,15,0,29,43,38,0,26,51,100,74,70,72,14,51,90,48,0,32,68,0,0,84,4,0,40,106,2,34,0,0,0,0,0,0,0,3,2,54,82,10,38,31,1,41,92,53,57,106,68,0,50,103,1,0,56,49,0,1,123,88,11,12,146,93,40,4,1,2,0,0,0,0,0,12,0,15,30,121,106,6,57,9,39,112,40,0,38,56,0,0,88,58,0,12,71,49,0,38,132,46,1,95,57,4,2,0,0,0,0,0,4,68,119,0,55,38,0,60,112,0,5,83,59,67,15,100,29,98,15,9,5,6,0,0,3,6,31,2,22,59,171,1,138,99,40,28,76,54,0,35,70,0,43,117,70,43,1,3,4,0,0,0,6,0,0,0,0,28,73,118,5,60,54,32,52,77,63,130,37,0,56,67,2,7,73,15,0,56,138,81,52,5,1,0,0,0,14,0,0,0,60,84,144,24,25,0,1,0,4,73,105,59,7,74,52,69,8,44,14,79,157,81,50,17,10,90,0,0,51,22,0,57,83,22,5,131,121,97

Sequence (300 aa):
SVVEEHGQLSISNGELVNERGEQVQLKGMSSHGLQWYGQFVNYESMKWLRDDWGINVFRAAMYTSSGGYIDDPSVKEKVKEAVEAAIDLDIYVIIDWHILSDNDPNIYKEEAKDFFDEMSELYGDYPNVIYEIANEPNGSDVTWGNQIKPYAEEVIPIIRNNDPNNIIIVGTGTWSQDVHHAADNQLADPNVMYAFHFYAGTHGQNLRDQVDYALDQGAAIFVSEWGTSAATGDGGVFLDEAQVWIDFMDERNLSWANWSLTHKDESSAALLMMPPGGAANPTGGWTEAELSPSGTFVREKIRES

B-factor: mean 15.69, std 10.1, range [7.23, 60.88]

Nearest PDB structures (foldseek):
  1qhz-assembly1_A  TM=9.964E-01  e=3.675E-64  Salipaludibacillus agaradhaerens
  1lf1-assembly1_A  TM=9.985E-01  e=1.085E-62  Bacillus subtilis
  6gjf-assembly5_E  TM=9.978E-01  e=1.476E-55  synthetic construct
  3pzt-assembly2_B  TM=9.978E-01  e=2.564E-52  Bacillus subtilis subsp. subtilis str. 168
  4xzb-assembly1_A  TM=9.945E-01  e=4.745E-49  Geobacillus sp. 70PC53

Foldseek 3Di:
DQCVVQPAWFADLQAIGGPVRHGDAFEAAEADECQPFLLLQALLNVLQCCPQLVGQEYEYAAEPDPCGCVNPVPSLVSLVRNCVSCVVNSGAYEDAHEYDPVQFLVVCLVVLQVSLLVVLQVPQPGNRYEYERYQFREDPPHACVPTFVVSCVVRVVSNCVRHVGRAYEGAHYHGRQQLQVCLVPDDDRRRYAYEHEEELVDQCPVSLVSVVNSVVSSHHYAPAEYFQAPPVQADDGRVVSVVVVLVSCVVVSHYYHYPHDGCPPGQRHQFHPVQNSSDPDDPVGTHPRNVSSSVSSVVD

InterPro domains:
  IPR001547 Glycoside hydrolase, family 5 [PF00150] (46-293)
  IPR003610 Carbohydrate binding module family 5/12 [PF02839] (359-397)
  IPR003610 Carbohydrate binding module family 5/12 [SM00495] (357-399)
  IPR017853 Glycoside hydrolase superfamily [SSF51445] (7-328)
  IPR018087 Glycoside hydrolase, family 5, conserved site [PS00659] (158-167)
  IPR036573 Carbohydrate-binding module superfamily 5/12 [SSF51055] (350-399)

CATH classification: 3.20.20.80

Radius of gyration: 17.3 Å; Cα contacts (8 Å, |Δi|>4): 702; chains: 1; bounding box: 41×46×39 Å